Protein AF-A0A954ISK9-F1 (afdb_monomer)

Sequence (230 aa):
YRPIKFYEEQLASNRAKKVLVNTATSTHQTRVISPQLRFNAPNDNVLRQEITEAQKPAAVYDYRLHQMELMLQEGEKDREKLTTPRWRASFDLAMGRVCALRARAYGYNIVLAEMKSTPKSFQTKGSNAWRLVPSKEIAGGPQVRKVAKKAQEYLTRVIDEHQGTPWAMLAERELGTPLGWEWQEYRDASAAAKNGNGNNNPNLLQLAEEEKKKQMQKKMAEKKRVKPNL

Mean predicted aligned error: 10.76 Å

Structure (mmCIF, N/CA/C/O backbone):
data_AF-A0A954ISK9-F1
#
_entry.id   AF-A0A954ISK9-F1
#
loop_
_atom_site.group_PDB
_atom_site.id
_atom_site.type_symbol
_atom_site.label_atom_id
_atom_site.label_alt_id
_atom_site.label_comp_id
_atom_site.label_asym_id
_atom_site.label_entity_id
_atom_site.label_seq_id
_atom_site.pdbx_PDB_ins_code
_atom_site.Cartn_x
_atom_site.Cartn_y
_atom_site.Cartn_z
_atom_site.occupancy
_atom_site.B_iso_or_equiv
_atom_site.auth_seq_id
_atom_site.auth_comp_id
_atom_site.auth_asym_id
_atom_site.auth_atom_id
_atom_site.pdbx_PDB_model_num
ATOM 1 N N . TYR A 1 1 ? -32.974 1.827 17.140 1.00 54.44 1 TYR A N 1
ATOM 2 C CA . TYR A 1 1 ? -32.582 3.078 16.459 1.00 54.44 1 TYR A CA 1
ATOM 3 C C . TYR A 1 1 ? -31.747 3.911 17.428 1.00 54.44 1 TYR A C 1
ATOM 5 O O . TYR A 1 1 ? -32.182 4.075 18.559 1.00 54.44 1 TYR A O 1
ATOM 13 N N . ARG A 1 2 ? -30.534 4.350 17.057 1.00 66.75 2 ARG A N 1
ATOM 14 C CA . ARG A 1 2 ? -29.723 5.287 17.865 1.00 66.75 2 ARG A CA 1
ATOM 15 C C . ARG A 1 2 ? -29.733 6.652 17.161 1.00 66.75 2 ARG A C 1
ATOM 17 O O . ARG A 1 2 ? -29.424 6.664 15.972 1.00 66.75 2 ARG A O 1
ATOM 24 N N . PRO A 1 3 ? -30.079 7.765 17.834 1.00 80.56 3 PRO A N 1
ATOM 25 C CA . PRO A 1 3 ? -30.093 9.082 17.197 1.00 80.56 3 PRO A CA 1
ATOM 26 C C . PRO A 1 3 ? -28.699 9.498 16.701 1.00 80.56 3 PRO A C 1
ATOM 28 O O . PRO A 1 3 ? -27.700 9.208 17.359 1.00 80.56 3 PRO A O 1
ATOM 31 N N . ILE A 1 4 ? -28.639 10.215 15.573 1.00 78.94 4 ILE A N 1
ATOM 32 C CA . ILE A 1 4 ? -27.389 10.643 14.908 1.00 78.94 4 ILE A CA 1
ATOM 33 C C . ILE A 1 4 ? -26.470 11.419 15.864 1.00 78.94 4 ILE A C 1
ATOM 35 O O . ILE A 1 4 ? -25.273 11.156 15.913 1.00 78.94 4 ILE A O 1
ATOM 39 N N . LYS A 1 5 ? -27.036 12.285 16.707 1.00 78.69 5 LYS A N 1
ATOM 40 C CA . LYS A 1 5 ? -26.283 13.076 17.689 1.00 78.69 5 LYS A CA 1
ATOM 41 C C . LYS A 1 5 ? -25.452 12.215 18.656 1.00 78.69 5 LYS A C 1
ATOM 43 O O . LYS A 1 5 ? -24.279 12.490 18.879 1.00 78.69 5 LYS A O 1
ATOM 48 N N . PHE A 1 6 ? -26.014 11.109 19.153 1.00 76.25 6 PHE A N 1
ATOM 49 C CA . PHE A 1 6 ? -25.279 10.172 20.016 1.00 76.25 6 PHE A CA 1
ATOM 50 C C . PHE A 1 6 ? -24.139 9.465 19.270 1.00 76.25 6 PHE A C 1
ATOM 52 O O . PHE A 1 6 ? -23.138 9.086 19.875 1.00 76.25 6 PHE A O 1
ATOM 59 N N . TYR A 1 7 ? -24.282 9.258 17.959 1.00 76.25 7 TYR A N 1
ATOM 60 C CA . TYR A 1 7 ? -23.216 8.699 17.132 1.00 76.25 7 TYR A CA 1
ATOM 61 C C . TYR A 1 7 ? -22.072 9.706 16.946 1.00 76.25 7 TYR A C 1
ATOM 63 O O . TYR A 1 7 ? -20.910 9.339 17.112 1.00 76.25 7 TYR A O 1
ATOM 71 N N . GLU A 1 8 ? -22.384 10.977 16.695 1.00 80.19 8 GLU A N 1
ATOM 72 C CA . GLU A 1 8 ? -21.393 12.057 16.584 1.00 80.19 8 GLU A CA 1
ATOM 73 C C . GLU A 1 8 ? -20.617 12.272 17.892 1.00 80.19 8 GLU A C 1
ATOM 75 O O . GLU A 1 8 ? -19.386 12.338 17.878 1.00 80.19 8 GLU A O 1
ATOM 80 N N . GLU A 1 9 ? -21.304 12.271 19.036 1.00 80.69 9 GLU A N 1
ATOM 81 C CA . GLU A 1 9 ? -20.676 12.336 20.365 1.00 80.69 9 GLU A CA 1
ATOM 82 C C . GLU A 1 9 ? -19.746 11.129 20.612 1.00 80.69 9 GLU A C 1
ATOM 84 O O . GLU A 1 9 ? -18.623 11.267 21.111 1.00 80.69 9 GLU A O 1
ATOM 89 N N . GLN A 1 10 ? -20.149 9.928 20.180 1.00 77.62 10 GLN A N 1
ATOM 90 C CA . GLN A 1 10 ? -19.305 8.731 20.263 1.00 77.62 10 GLN A CA 1
ATOM 91 C C . GLN A 1 10 ? -18.082 8.773 19.341 1.00 77.62 10 GLN A C 1
ATOM 93 O O . GLN A 1 10 ? -17.073 8.147 19.676 1.00 77.62 10 GLN A O 1
ATOM 98 N N . LEU A 1 11 ? -18.152 9.468 18.204 1.00 80.44 11 LEU A N 1
ATOM 99 C CA . LEU A 1 11 ? -16.996 9.708 17.338 1.00 80.44 11 LEU A CA 1
ATOM 100 C C . LEU A 1 11 ? -16.055 10.754 17.940 1.00 80.44 11 LEU A C 1
ATOM 102 O O . LEU A 1 11 ? -14.840 10.593 17.855 1.00 80.44 11 LEU A O 1
ATOM 106 N N . ALA A 1 12 ? -16.597 11.792 18.579 1.00 80.94 12 ALA A N 1
ATOM 107 C CA . ALA A 1 12 ? -15.811 12.843 19.221 1.00 80.94 12 ALA A CA 1
ATOM 108 C C . ALA A 1 12 ? -15.024 12.342 20.445 1.00 80.94 12 ALA A C 1
ATOM 110 O O . ALA A 1 12 ? -13.933 12.840 20.713 1.00 80.94 12 ALA A O 1
ATOM 111 N N . SER A 1 13 ? -15.539 11.331 21.154 1.00 87.19 13 SER A N 1
ATOM 112 C CA . SER A 1 13 ? -14.907 10.792 22.372 1.00 87.19 13 SER A CA 1
ATOM 113 C C . SER A 1 13 ? -13.621 9.984 22.145 1.00 87.19 13 SER A C 1
ATOM 115 O O . SER A 1 13 ? -12.900 9.720 23.104 1.00 87.19 13 SER A O 1
ATOM 117 N N . ASN A 1 14 ? -13.309 9.569 20.911 1.00 92.62 14 ASN A N 1
ATOM 118 C CA . ASN A 1 14 ? -12.087 8.818 20.620 1.00 92.62 14 ASN A CA 1
ATOM 119 C C . ASN A 1 14 ? -11.497 9.222 19.263 1.00 92.62 14 ASN A C 1
ATOM 121 O O . ASN A 1 14 ? -12.148 9.079 18.221 1.00 92.62 14 ASN A O 1
ATOM 125 N N . ARG A 1 15 ? -10.233 9.668 19.260 1.00 94.06 15 ARG A N 1
ATOM 126 C CA . ARG A 1 15 ? -9.591 10.179 18.045 1.00 94.06 15 ARG A CA 1
ATOM 127 C C . ARG A 1 15 ? -9.448 9.111 16.963 1.00 94.06 15 ARG A C 1
ATOM 129 O O . ARG A 1 15 ? -9.644 9.444 15.799 1.00 94.06 15 ARG A O 1
ATOM 136 N N . ALA A 1 16 ? -9.214 7.845 17.319 1.00 94.62 16 ALA A N 1
ATOM 137 C CA . ALA A 1 16 ? -9.133 6.731 16.369 1.00 94.62 16 ALA A CA 1
ATOM 138 C C . ALA A 1 16 ? -10.427 6.571 15.554 1.00 94.62 16 ALA A C 1
ATOM 140 O O . ALA A 1 16 ? -10.375 6.381 14.339 1.00 94.62 16 ALA A O 1
ATOM 141 N N . LYS A 1 17 ? -11.600 6.725 16.186 1.00 94.44 17 LYS A N 1
ATOM 142 C CA . LYS A 1 17 ? -12.884 6.678 15.465 1.00 94.44 17 LYS A CA 1
ATOM 143 C C . LYS A 1 17 ? -13.046 7.868 14.528 1.00 94.44 17 LYS A C 1
ATOM 145 O O . LYS A 1 17 ? -13.419 7.688 13.370 1.00 94.44 17 LYS A O 1
ATOM 150 N N . LYS A 1 18 ? -12.747 9.074 15.022 1.00 94.12 18 LYS A N 1
ATOM 151 C CA . LYS A 1 18 ? -12.847 10.311 14.239 1.00 94.12 18 LYS A CA 1
ATOM 152 C C . LYS A 1 18 ? -11.968 10.250 12.991 1.00 94.12 18 LYS A C 1
ATOM 154 O O . LYS A 1 18 ? -12.460 10.492 11.892 1.00 94.12 18 LYS A O 1
ATOM 159 N N . VAL A 1 19 ? -10.692 9.886 13.138 1.00 95.94 19 VAL A N 1
ATOM 160 C CA . VAL A 1 19 ? -9.773 9.816 11.992 1.00 95.94 19 VAL A CA 1
ATOM 161 C C . VAL A 1 19 ? -10.135 8.686 11.039 1.00 95.94 19 VAL A C 1
ATOM 163 O O . VAL A 1 19 ? -10.000 8.867 9.833 1.00 95.94 19 VAL A O 1
ATOM 166 N N . LEU A 1 20 ? -10.652 7.558 11.538 1.00 95.38 20 LEU A N 1
ATOM 167 C CA . LEU A 1 20 ? -11.109 6.463 10.687 1.00 95.38 20 LEU A CA 1
ATOM 168 C C . LEU A 1 20 ? -12.258 6.914 9.779 1.00 95.38 20 LEU A C 1
ATOM 170 O O . LEU A 1 20 ? -12.202 6.696 8.571 1.00 95.38 20 LEU A O 1
ATOM 174 N N . VAL A 1 21 ? -13.268 7.586 10.341 1.00 94.19 21 VAL A N 1
ATOM 175 C CA . VAL A 1 21 ? -14.399 8.116 9.563 1.00 94.19 21 VAL A CA 1
ATOM 176 C C . VAL A 1 21 ? -13.935 9.200 8.591 1.00 94.19 21 VAL A C 1
ATOM 178 O O . VAL A 1 21 ? -14.283 9.149 7.415 1.00 94.19 21 VAL A O 1
ATOM 181 N N . ASN A 1 22 ? -13.098 10.138 9.037 1.00 93.06 22 ASN A N 1
ATOM 182 C CA . ASN A 1 22 ? -12.575 11.196 8.170 1.00 93.06 22 ASN A CA 1
ATOM 183 C C . ASN A 1 22 ? -11.756 10.634 6.999 1.00 93.06 22 ASN A C 1
ATOM 185 O O . ASN A 1 22 ? -11.896 11.094 5.867 1.00 93.06 22 ASN A O 1
ATOM 189 N N . THR A 1 23 ? -10.926 9.622 7.264 1.00 94.75 23 THR A N 1
ATOM 190 C CA . THR A 1 23 ? -10.131 8.945 6.232 1.00 94.75 23 THR A CA 1
ATOM 191 C C . THR A 1 23 ? -11.037 8.182 5.274 1.00 94.75 23 THR A C 1
ATOM 193 O O . THR A 1 23 ? -10.852 8.268 4.066 1.00 94.75 23 THR A O 1
ATOM 196 N N . ALA A 1 24 ? -12.067 7.491 5.772 1.00 93.69 24 ALA A N 1
ATOM 197 C CA . ALA A 1 24 ? -13.049 6.832 4.914 1.00 93.69 24 ALA A CA 1
ATOM 198 C C . ALA A 1 24 ? -13.724 7.834 3.962 1.00 93.69 24 ALA A C 1
ATOM 200 O O . ALA A 1 24 ? -13.787 7.584 2.760 1.00 93.69 24 ALA A O 1
ATOM 201 N N . THR A 1 25 ? -14.127 9.006 4.454 1.00 91.88 25 THR A N 1
ATOM 202 C CA . THR A 1 25 ? -14.708 10.065 3.617 1.00 91.88 25 THR A CA 1
ATOM 203 C C . THR A 1 25 ? -13.727 10.575 2.554 1.00 91.88 25 THR A C 1
ATOM 205 O O . THR A 1 25 ? -14.128 10.803 1.411 1.00 91.88 25 THR A O 1
ATOM 208 N N . SER A 1 26 ? -12.433 10.707 2.872 1.00 89.25 26 SER A N 1
ATOM 209 C CA . SER A 1 26 ? -11.427 11.154 1.893 1.00 89.25 26 SER A CA 1
ATOM 210 C C . SER A 1 26 ? -11.168 10.125 0.781 1.00 89.25 26 SER A C 1
ATOM 212 O O . SER A 1 26 ? -10.764 10.495 -0.329 1.00 89.25 26 SER A O 1
ATOM 214 N N . THR A 1 27 ? -11.480 8.841 1.007 1.00 88.88 27 THR A N 1
ATOM 215 C CA . THR A 1 27 ? -11.368 7.814 -0.044 1.00 88.88 27 THR A CA 1
ATOM 216 C C . THR A 1 27 ? -12.300 8.061 -1.226 1.00 88.88 27 THR A C 1
ATOM 218 O O . THR A 1 27 ? -11.932 7.727 -2.348 1.00 88.88 27 THR A O 1
ATOM 221 N N . HIS A 1 28 ? -13.442 8.731 -1.033 1.00 86.44 28 HIS A N 1
ATOM 222 C CA . HIS A 1 28 ? -14.388 9.023 -2.121 1.00 86.44 28 HIS A CA 1
ATOM 223 C C . HIS A 1 28 ? -13.783 9.924 -3.206 1.00 86.44 28 HIS A C 1
ATOM 225 O O . HIS A 1 28 ? -14.189 9.885 -4.365 1.00 86.44 28 HIS A O 1
ATOM 231 N N . GLN A 1 29 ? -12.787 10.730 -2.840 1.00 78.69 29 GLN A N 1
ATOM 232 C CA . GLN A 1 29 ? -12.072 11.616 -3.758 1.00 78.69 29 GLN A CA 1
ATOM 233 C C . GLN A 1 29 ? -10.852 10.924 -4.392 1.00 78.69 29 GLN A C 1
ATOM 235 O O . GLN A 1 29 ? -10.222 11.449 -5.320 1.00 78.69 29 GLN A O 1
ATOM 240 N N . THR A 1 30 ? -10.499 9.733 -3.902 1.00 76.94 30 THR A N 1
ATOM 241 C CA . THR A 1 30 ? -9.315 8.986 -4.316 1.00 76.94 30 THR A CA 1
ATOM 242 C C . THR A 1 30 ? -9.668 7.967 -5.387 1.00 76.94 30 THR A C 1
ATOM 244 O O . THR A 1 30 ? -10.295 6.947 -5.126 1.00 76.94 30 THR A O 1
ATOM 247 N N . ARG A 1 31 ? -9.232 8.231 -6.623 1.00 80.31 31 ARG A N 1
ATOM 248 C CA . ARG A 1 31 ? -9.340 7.254 -7.708 1.00 80.31 31 ARG A CA 1
ATOM 249 C C . ARG A 1 31 ? -8.280 6.172 -7.525 1.00 80.31 31 ARG A C 1
ATOM 251 O O . ARG A 1 31 ? -7.095 6.487 -7.434 1.00 80.31 31 ARG A O 1
ATOM 258 N N . VAL A 1 32 ? -8.717 4.916 -7.498 1.00 81.19 32 VAL A N 1
ATOM 259 C CA . VAL A 1 32 ? -7.823 3.756 -7.569 1.00 81.19 32 VAL A CA 1
ATOM 260 C C . VAL A 1 32 ? -7.294 3.661 -8.994 1.00 81.19 32 VAL A C 1
ATOM 262 O O . VAL A 1 32 ? -8.068 3.706 -9.951 1.00 81.19 32 VAL A O 1
ATOM 265 N N . ILE A 1 33 ? -5.977 3.554 -9.135 1.00 86.06 33 ILE A N 1
ATOM 266 C CA . ILE A 1 33 ? -5.329 3.394 -10.435 1.00 86.06 33 ILE A CA 1
ATOM 267 C C . ILE A 1 33 ? -5.010 1.921 -10.686 1.00 86.06 33 ILE A C 1
ATOM 269 O O . ILE A 1 33 ? -4.701 1.176 -9.757 1.00 86.06 33 ILE A O 1
ATOM 273 N N . SER A 1 34 ? -5.025 1.518 -11.955 1.00 87.62 34 SER A N 1
ATOM 274 C CA . SER A 1 34 ? -4.369 0.285 -12.386 1.00 87.62 34 SER A CA 1
ATOM 275 C C . SER A 1 34 ? -2.965 0.655 -12.867 1.00 87.62 34 SER A C 1
ATOM 277 O O . SER A 1 34 ? -2.862 1.301 -13.913 1.00 87.62 34 SER A O 1
ATOM 279 N N . PRO A 1 35 ? -1.890 0.320 -12.130 1.00 90.75 35 PRO A N 1
ATOM 280 C CA . PRO A 1 35 ? -0.538 0.662 -12.552 1.00 90.75 35 PRO A CA 1
ATOM 281 C C . PRO A 1 35 ? -0.190 -0.041 -13.868 1.00 90.75 35 PRO A C 1
ATOM 283 O O . PRO A 1 35 ? -0.610 -1.174 -14.118 1.00 90.75 35 PRO A O 1
ATOM 286 N N . GLN A 1 36 ? 0.603 0.622 -14.710 1.00 93.81 36 GLN A N 1
ATOM 287 C CA . GLN A 1 36 ? 1.163 -0.014 -15.896 1.00 93.81 36 GLN A CA 1
ATOM 288 C C . GLN A 1 36 ? 2.229 -1.020 -15.457 1.00 93.81 36 GLN A C 1
ATOM 290 O O . GLN A 1 36 ? 3.194 -0.665 -14.786 1.00 93.81 36 GLN A O 1
ATOM 295 N N . LEU A 1 37 ? 2.057 -2.287 -15.826 1.00 95.12 37 LEU A N 1
ATOM 296 C CA . LEU A 1 37 ? 2.974 -3.361 -15.426 1.00 95.12 37 LEU A CA 1
ATOM 297 C C . LEU A 1 37 ? 3.837 -3.872 -16.573 1.00 95.12 37 LEU A C 1
ATOM 299 O O . LEU A 1 37 ? 4.666 -4.744 -16.356 1.00 95.12 37 LEU A O 1
ATOM 303 N N . ARG A 1 38 ? 3.627 -3.396 -17.799 1.00 94.81 38 ARG A N 1
ATOM 304 C CA . ARG A 1 38 ? 4.350 -3.851 -18.989 1.00 94.81 38 ARG A CA 1
ATOM 305 C C . ARG A 1 38 ? 5.001 -2.659 -19.655 1.00 94.81 38 ARG A C 1
ATOM 307 O O . ARG A 1 38 ? 4.344 -1.636 -19.836 1.00 94.81 38 ARG A O 1
ATOM 314 N N . PHE A 1 39 ? 6.263 -2.829 -20.009 1.00 93.88 39 PHE A N 1
ATOM 315 C CA . PHE A 1 39 ? 7.112 -1.784 -20.544 1.00 93.88 39 PHE A CA 1
ATOM 316 C C . PHE A 1 39 ? 7.850 -2.316 -21.764 1.00 93.88 39 PHE A C 1
ATOM 318 O O . PHE A 1 39 ? 8.565 -3.318 -21.681 1.00 93.88 39 PHE A O 1
ATOM 325 N N . ASN A 1 40 ? 7.668 -1.660 -22.900 1.00 89.75 40 ASN A N 1
ATOM 326 C CA . ASN A 1 40 ? 8.449 -1.930 -24.092 1.00 89.75 40 ASN A CA 1
ATOM 327 C C . ASN A 1 40 ? 9.856 -1.373 -23.900 1.00 89.75 40 ASN A C 1
ATOM 329 O O . ASN A 1 40 ? 10.044 -0.260 -23.410 1.00 89.75 40 ASN A O 1
ATOM 333 N N . ALA A 1 41 ? 10.853 -2.140 -24.325 1.00 89.62 41 ALA A N 1
ATOM 334 C CA . ALA A 1 41 ? 12.246 -1.730 -24.232 1.00 89.62 41 ALA A CA 1
ATOM 335 C C . ALA A 1 41 ? 13.020 -2.090 -25.509 1.00 89.62 41 ALA A C 1
ATOM 337 O O . ALA A 1 41 ? 13.995 -2.838 -25.453 1.00 89.62 41 ALA A O 1
ATOM 338 N N . PRO A 1 42 ? 12.614 -1.557 -26.682 1.00 84.00 42 PRO A N 1
ATOM 339 C CA . PRO A 1 42 ? 13.417 -1.693 -27.896 1.00 84.00 42 PRO A CA 1
ATOM 340 C C . PRO A 1 42 ? 14.745 -0.929 -27.803 1.00 84.00 42 PRO A C 1
ATOM 342 O O . PRO A 1 42 ? 15.706 -1.279 -28.478 1.00 84.00 42 PRO A O 1
ATOM 345 N N . ASN A 1 43 ? 14.786 0.123 -26.984 1.00 86.19 43 ASN A N 1
ATOM 346 C CA . ASN A 1 43 ? 15.986 0.826 -26.551 1.00 86.19 43 ASN A CA 1
ATOM 347 C C . ASN A 1 43 ? 15.707 1.526 -25.209 1.00 86.19 43 ASN A C 1
ATOM 349 O O . ASN A 1 43 ? 14.547 1.690 -24.810 1.00 86.19 43 ASN A O 1
ATOM 353 N N . ASP A 1 44 ? 16.767 1.977 -24.539 1.00 89.38 44 ASP A N 1
ATOM 354 C CA . ASP A 1 44 ? 16.665 2.617 -23.225 1.00 89.38 44 ASP A CA 1
ATOM 355 C C . ASP A 1 44 ? 15.846 3.911 -23.244 1.00 89.38 44 ASP A C 1
ATOM 357 O O . ASP A 1 44 ? 15.186 4.232 -22.260 1.00 89.38 44 ASP A O 1
ATOM 361 N N . ASN A 1 45 ? 15.862 4.671 -24.343 1.00 90.44 45 ASN A N 1
ATOM 362 C CA . ASN A 1 45 ? 15.129 5.937 -24.424 1.00 90.44 45 ASN A CA 1
ATOM 363 C C . ASN A 1 45 ? 13.615 5.703 -24.383 1.00 90.44 45 ASN A C 1
ATOM 365 O O . ASN A 1 45 ? 12.916 6.359 -23.612 1.00 90.44 45 ASN A O 1
ATOM 369 N N . VAL A 1 46 ? 13.126 4.723 -25.148 1.00 90.12 46 VAL A N 1
ATOM 370 C CA . VAL A 1 46 ? 11.714 4.314 -25.134 1.00 90.12 46 VAL A CA 1
ATOM 371 C C . VAL A 1 46 ? 11.329 3.783 -23.755 1.00 90.12 46 VAL A C 1
ATOM 373 O O . VAL A 1 46 ? 10.316 4.208 -23.205 1.00 90.12 46 VAL A O 1
ATOM 376 N N . LEU A 1 47 ? 12.166 2.932 -23.152 1.00 92.31 47 LEU A N 1
ATOM 377 C CA . LEU A 1 47 ? 11.916 2.410 -21.807 1.00 92.31 47 LEU A CA 1
ATOM 378 C C . LEU A 1 47 ? 11.808 3.538 -20.768 1.00 92.31 47 LEU A C 1
ATOM 380 O O . LEU A 1 47 ? 10.860 3.575 -19.985 1.00 92.31 47 LEU A O 1
ATOM 384 N N . ARG A 1 48 ? 12.749 4.492 -20.768 1.00 94.75 48 ARG A N 1
ATOM 385 C CA . ARG A 1 48 ? 12.734 5.640 -19.846 1.00 94.75 48 ARG A CA 1
ATOM 386 C C . ARG A 1 48 ? 11.497 6.515 -20.041 1.00 94.75 48 ARG A C 1
ATOM 388 O O . ARG A 1 48 ? 10.958 7.021 -19.052 1.00 94.75 48 ARG A O 1
ATOM 395 N N . GLN A 1 49 ? 11.040 6.687 -21.282 1.00 94.06 49 GLN A N 1
ATOM 396 C CA . GLN 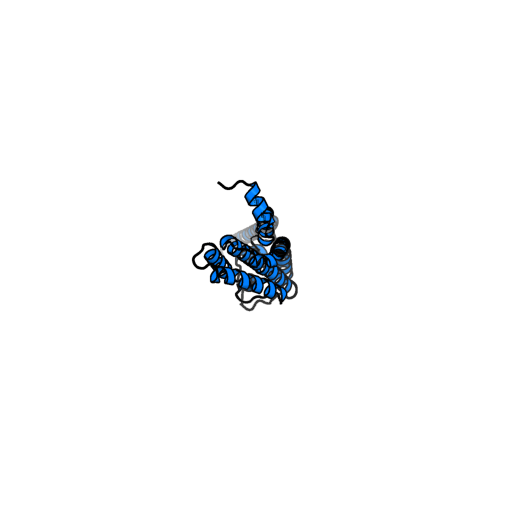A 1 49 ? 9.818 7.428 -21.589 1.00 94.06 49 GLN A CA 1
ATOM 397 C C . GLN A 1 49 ? 8.577 6.702 -21.056 1.00 94.06 49 GLN A C 1
ATOM 399 O O . GLN A 1 49 ? 7.795 7.314 -20.328 1.00 94.06 49 GLN A O 1
ATOM 404 N N . GLU A 1 50 ? 8.419 5.405 -21.339 1.00 93.56 50 GLU A N 1
ATOM 405 C CA . GLU A 1 50 ? 7.286 4.622 -20.826 1.00 93.56 50 GLU A CA 1
ATOM 406 C C . GLU A 1 50 ? 7.256 4.596 -19.293 1.00 93.56 50 GLU A C 1
ATOM 408 O O . GLU A 1 50 ? 6.201 4.783 -18.686 1.00 93.56 50 GLU A O 1
ATOM 413 N N . ILE A 1 51 ? 8.419 4.448 -18.651 1.00 96.06 51 ILE A N 1
ATOM 414 C CA . ILE A 1 51 ? 8.540 4.534 -17.193 1.00 96.06 51 ILE A CA 1
ATOM 415 C C . ILE A 1 51 ? 8.101 5.911 -16.681 1.00 96.06 51 ILE A C 1
ATOM 417 O O . ILE A 1 51 ? 7.370 5.997 -15.694 1.00 96.06 51 ILE A O 1
ATOM 421 N N . THR A 1 52 ? 8.531 6.992 -17.333 1.00 95.88 52 THR A N 1
ATOM 422 C CA . THR A 1 52 ? 8.198 8.360 -16.909 1.00 95.88 52 THR A CA 1
ATOM 423 C C . THR A 1 52 ? 6.693 8.606 -16.952 1.00 95.88 52 THR A C 1
ATOM 425 O O . THR A 1 52 ? 6.142 9.170 -16.007 1.00 95.88 52 THR A O 1
ATOM 428 N N . GLU A 1 53 ? 6.011 8.142 -17.999 1.00 95.06 53 GLU A N 1
ATOM 429 C CA . GLU A 1 53 ? 4.552 8.243 -18.087 1.00 95.06 53 GLU A CA 1
ATOM 430 C C . GLU A 1 53 ? 3.848 7.392 -17.024 1.00 95.06 53 GLU A C 1
ATOM 432 O O . GLU A 1 53 ? 2.908 7.864 -16.382 1.00 95.06 53 GLU A O 1
ATOM 437 N N . ALA A 1 54 ? 4.343 6.182 -16.760 1.00 95.69 54 ALA A N 1
ATOM 438 C CA . ALA A 1 54 ? 3.776 5.293 -15.752 1.00 95.69 54 ALA A CA 1
ATOM 439 C C . ALA A 1 54 ? 3.947 5.805 -14.305 1.00 95.69 54 ALA A C 1
ATOM 441 O O . ALA A 1 54 ? 3.077 5.579 -13.459 1.00 95.69 54 ALA A O 1
ATOM 442 N N . GLN A 1 55 ? 5.029 6.541 -14.015 1.00 95.56 55 GLN A N 1
ATOM 443 C CA . GLN A 1 55 ? 5.282 7.135 -12.694 1.00 95.56 55 GLN A CA 1
ATOM 444 C C . GLN A 1 55 ? 4.288 8.254 -12.336 1.00 95.56 55 GLN A C 1
ATOM 446 O O . GLN A 1 55 ? 3.963 8.423 -11.160 1.00 95.56 55 GLN A O 1
ATOM 451 N N . LYS A 1 56 ? 3.769 9.013 -13.313 1.00 94.38 56 LYS A N 1
ATOM 452 C CA . LYS A 1 56 ? 2.883 10.170 -13.062 1.00 94.38 56 LYS A CA 1
ATOM 453 C C . LYS A 1 56 ? 1.625 9.815 -12.249 1.00 94.38 56 LYS A C 1
ATOM 455 O O . LYS A 1 56 ? 1.441 10.393 -11.175 1.00 94.38 56 LYS A O 1
ATOM 460 N N . PRO A 1 57 ? 0.754 8.882 -12.688 1.00 93.69 57 PRO A N 1
ATOM 461 C CA . PRO A 1 57 ? -0.437 8.525 -11.918 1.00 93.69 57 PRO A CA 1
ATOM 462 C C . PRO A 1 57 ? -0.084 7.837 -10.593 1.00 93.69 57 PRO A C 1
ATOM 464 O O . PRO A 1 57 ? -0.761 8.064 -9.590 1.00 93.69 57 PRO A O 1
ATOM 467 N N . ALA A 1 58 ? 0.987 7.038 -10.563 1.00 93.06 58 ALA A N 1
ATOM 468 C CA . ALA A 1 58 ? 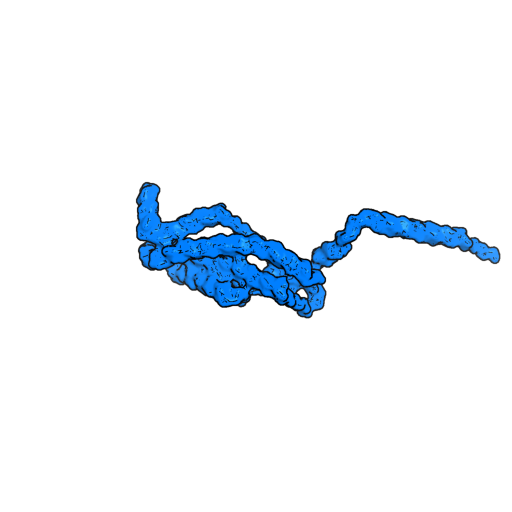1.432 6.343 -9.360 1.00 93.06 58 ALA A CA 1
ATOM 469 C C . ALA A 1 58 ? 1.910 7.309 -8.267 1.00 93.06 58 ALA A C 1
ATOM 471 O O . ALA A 1 58 ? 1.582 7.108 -7.102 1.00 93.06 58 ALA A O 1
ATOM 472 N N . ALA A 1 59 ? 2.623 8.381 -8.622 1.00 93.62 59 ALA A N 1
ATOM 473 C CA . ALA A 1 59 ? 3.051 9.417 -7.680 1.00 93.62 59 ALA A CA 1
ATOM 474 C C . ALA A 1 59 ? 1.864 10.165 -7.051 1.00 93.62 59 ALA A C 1
ATOM 476 O O . ALA A 1 59 ? 1.836 10.376 -5.840 1.00 93.62 59 ALA A O 1
ATOM 477 N N . VAL A 1 60 ? 0.846 10.509 -7.848 1.00 93.75 60 VAL A N 1
ATOM 478 C CA . VAL A 1 60 ? -0.382 11.140 -7.330 1.00 93.75 60 VAL A CA 1
ATOM 479 C C . VAL A 1 60 ? -1.123 10.198 -6.379 1.00 93.75 60 VAL A C 1
ATOM 481 O O . VAL A 1 60 ? -1.636 10.632 -5.347 1.00 93.75 60 VAL A O 1
ATOM 484 N N . TYR A 1 61 ? -1.181 8.908 -6.714 1.00 94.69 61 TYR A N 1
ATOM 485 C CA . TYR A 1 61 ? -1.835 7.906 -5.879 1.00 94.69 61 TYR A CA 1
ATOM 486 C C . TYR A 1 61 ? -1.086 7.667 -4.560 1.00 94.69 61 TYR A C 1
ATOM 488 O O . TYR A 1 61 ? -1.709 7.708 -3.500 1.00 94.69 61 TYR A O 1
ATOM 496 N N . ASP A 1 62 ? 0.241 7.511 -4.603 1.00 94.81 62 ASP A N 1
ATOM 497 C CA . ASP A 1 62 ? 1.087 7.390 -3.407 1.00 94.81 62 ASP A CA 1
ATOM 498 C C . ASP A 1 62 ? 0.962 8.612 -2.491 1.00 94.81 62 ASP A C 1
ATOM 500 O O . ASP A 1 62 ? 0.751 8.458 -1.290 1.00 94.81 62 ASP A O 1
ATOM 504 N N . TYR A 1 63 ? 0.984 9.827 -3.048 1.00 94.69 63 TYR A N 1
ATOM 505 C CA . TYR A 1 63 ? 0.785 11.047 -2.265 1.00 94.69 63 TYR A CA 1
ATOM 506 C C . TYR A 1 63 ? -0.527 11.005 -1.468 1.00 94.69 63 TYR A C 1
ATOM 508 O O . TYR A 1 63 ? -0.539 11.290 -0.270 1.00 94.69 63 TYR A O 1
ATOM 516 N N . ARG A 1 64 ? -1.632 10.590 -2.100 1.00 94.94 64 ARG A N 1
ATOM 517 C CA . ARG A 1 64 ? -2.940 10.475 -1.432 1.00 94.94 64 ARG A CA 1
ATOM 518 C C . ARG A 1 64 ? -2.949 9.390 -0.359 1.00 94.94 64 ARG A C 1
ATOM 520 O O . ARG A 1 64 ? -3.470 9.623 0.729 1.00 94.94 64 ARG A O 1
ATOM 527 N N . LEU A 1 65 ? -2.349 8.233 -0.635 1.00 95.88 65 LEU A N 1
ATOM 528 C CA . LEU A 1 65 ? -2.209 7.156 0.348 1.00 95.88 65 LEU A CA 1
ATOM 529 C C . LEU A 1 65 ? -1.370 7.597 1.548 1.00 95.88 65 LEU A C 1
ATOM 531 O O . LEU A 1 65 ? -1.713 7.281 2.684 1.00 95.88 65 LEU A O 1
ATOM 535 N N . HIS A 1 66 ? -0.316 8.376 1.314 1.00 96.44 66 HIS A N 1
ATOM 536 C CA . HIS A 1 66 ? 0.484 8.942 2.387 1.00 96.44 66 HIS A CA 1
ATOM 537 C C . HIS A 1 66 ? -0.327 9.906 3.259 1.00 96.44 66 HIS A C 1
ATOM 539 O O . HIS A 1 66 ? -0.244 9.817 4.481 1.00 96.44 66 HIS A O 1
ATOM 545 N N . GLN A 1 67 ? -1.156 10.772 2.664 1.00 95.94 67 GLN A N 1
ATOM 546 C CA . GLN A 1 67 ? -2.057 11.641 3.432 1.00 95.94 67 GLN A CA 1
ATOM 547 C C . GLN A 1 67 ? -3.030 10.827 4.297 1.00 95.94 67 GLN A C 1
ATOM 549 O O . GLN A 1 67 ? -3.195 11.125 5.475 1.00 95.94 67 GLN A O 1
ATOM 554 N N . MET A 1 68 ? -3.624 9.760 3.752 1.00 96.31 68 MET A N 1
ATOM 555 C CA . MET A 1 68 ? -4.503 8.868 4.520 1.00 96.31 68 MET A CA 1
ATOM 556 C C . MET A 1 68 ? -3.768 8.177 5.668 1.00 96.31 68 MET A C 1
ATOM 558 O O . MET A 1 68 ? -4.312 8.052 6.762 1.00 96.31 68 MET A O 1
ATOM 562 N N . GLU A 1 69 ? -2.529 7.742 5.438 1.00 97.19 69 GLU A N 1
ATOM 563 C CA . GLU A 1 69 ? -1.708 7.152 6.490 1.00 97.19 69 GLU A CA 1
ATOM 564 C C . GLU A 1 69 ? -1.464 8.161 7.615 1.00 97.19 69 GLU A C 1
ATOM 566 O O . GLU A 1 69 ? -1.673 7.826 8.777 1.00 97.19 69 GLU A O 1
ATOM 571 N N . LEU A 1 70 ? -1.078 9.397 7.282 1.00 96.81 70 LEU A N 1
ATOM 572 C CA . LEU A 1 70 ? -0.858 10.463 8.264 1.00 96.81 70 LEU A CA 1
ATOM 573 C C . LEU A 1 70 ? -2.135 10.770 9.057 1.00 96.81 70 LEU A C 1
ATOM 575 O O . LEU A 1 70 ? -2.084 10.844 10.282 1.00 96.81 70 LEU A O 1
ATOM 579 N N . MET A 1 71 ? -3.289 10.861 8.387 1.00 95.81 71 MET A N 1
ATOM 580 C CA . MET A 1 71 ? -4.583 11.058 9.051 1.00 95.81 71 MET A CA 1
ATOM 581 C C . MET A 1 71 ? -4.881 9.939 10.056 1.00 95.81 71 MET A C 1
ATOM 583 O O . MET A 1 71 ? -5.263 10.212 11.193 1.00 95.81 71 MET A O 1
ATOM 587 N N . LEU A 1 72 ? -4.693 8.675 9.666 1.00 97.19 72 LEU A N 1
ATOM 588 C CA . LEU A 1 72 ? -4.918 7.538 10.560 1.00 97.19 72 LEU A CA 1
ATOM 589 C C . LEU A 1 72 ? -3.914 7.520 11.723 1.00 97.19 72 LEU A C 1
ATOM 591 O O . LEU A 1 72 ? -4.297 7.195 12.849 1.00 97.19 72 LEU A O 1
ATOM 595 N N . GLN A 1 73 ? -2.656 7.904 11.479 1.00 96.88 73 GLN A N 1
ATOM 596 C CA . GLN A 1 73 ? -1.602 7.960 12.500 1.00 96.88 73 GLN A CA 1
ATOM 597 C C . GLN A 1 73 ? -1.959 8.912 13.648 1.00 96.88 73 GLN A C 1
ATOM 599 O O . GLN A 1 73 ? -1.636 8.636 14.803 1.00 96.88 73 GLN A O 1
ATOM 604 N N . GLU A 1 74 ? -2.700 9.990 13.379 1.00 96.31 74 GLU A N 1
ATOM 605 C CA . GLU A 1 74 ? -3.168 10.904 14.427 1.00 96.31 74 GLU A CA 1
ATOM 606 C C . GLU A 1 74 ? -4.073 10.233 15.474 1.00 96.31 74 GLU A C 1
ATOM 608 O O . GLU A 1 74 ? -4.156 10.702 16.610 1.00 96.31 74 GLU A O 1
ATOM 613 N N . GLY A 1 75 ? -4.780 9.161 15.101 1.00 94.56 75 GLY A N 1
ATOM 614 C CA . GLY A 1 75 ? -5.648 8.394 15.996 1.00 94.56 75 GLY A CA 1
ATOM 615 C C . GLY A 1 75 ? -4.998 7.144 16.585 1.00 94.56 75 GLY A C 1
ATOM 616 O O . GLY A 1 75 ? -5.609 6.496 17.431 1.00 94.56 75 GLY A O 1
ATOM 617 N N . GLU A 1 76 ? -3.771 6.810 16.180 1.00 95.00 76 GLU A N 1
ATOM 618 C CA . GLU A 1 76 ? -3.095 5.549 16.515 1.00 95.00 76 GLU A CA 1
ATOM 619 C C . GLU A 1 76 ? -2.950 5.351 18.033 1.00 95.00 76 GLU A C 1
ATOM 621 O O . GLU A 1 76 ? -3.244 4.275 18.548 1.00 95.00 76 GLU A O 1
ATOM 626 N N . LYS A 1 77 ? -2.628 6.417 18.779 1.00 94.81 77 LYS A N 1
ATOM 627 C CA . LYS A 1 77 ? -2.503 6.382 20.252 1.00 94.81 77 LYS A CA 1
ATOM 628 C C . LYS A 1 77 ? -3.823 6.120 20.986 1.00 94.81 77 LYS A C 1
ATOM 630 O O . LYS A 1 77 ? -3.819 5.630 22.110 1.00 94.81 77 LYS A O 1
ATOM 635 N N . ASP A 1 78 ? -4.956 6.452 20.370 1.00 94.88 78 ASP A N 1
ATOM 636 C CA . ASP A 1 78 ? -6.284 6.265 20.963 1.00 94.88 78 ASP A CA 1
ATOM 637 C C . ASP A 1 78 ? -6.908 4.909 20.596 1.00 94.88 78 ASP A C 1
ATOM 639 O O . ASP A 1 78 ? -7.991 4.577 21.092 1.00 94.88 78 ASP A O 1
ATOM 643 N N . ARG A 1 79 ? -6.223 4.102 19.769 1.00 93.44 79 ARG A N 1
ATOM 644 C CA . ARG A 1 79 ? -6.660 2.758 19.366 1.00 93.44 79 ARG A CA 1
ATOM 645 C C . ARG A 1 79 ? -6.854 1.839 20.568 1.00 93.44 79 ARG A C 1
ATOM 647 O O . ARG A 1 79 ? -7.845 1.119 20.621 1.00 93.44 79 ARG A O 1
ATOM 654 N N . GLU A 1 80 ? -5.955 1.872 21.549 1.00 92.50 80 GLU A N 1
ATOM 655 C CA . GLU A 1 80 ? -6.041 1.020 22.749 1.00 92.50 80 GLU A CA 1
ATOM 656 C C . GLU A 1 80 ? -7.243 1.359 23.638 1.00 92.50 80 GLU A C 1
ATOM 658 O O . GLU A 1 80 ? -7.790 0.490 24.311 1.00 92.50 80 GLU A O 1
ATOM 663 N N . LYS A 1 81 ? -7.722 2.607 23.577 1.00 93.69 81 LYS A N 1
ATOM 664 C CA . LYS A 1 81 ? -8.896 3.078 24.325 1.00 93.69 81 LYS A CA 1
ATOM 665 C C . LYS A 1 81 ? -10.221 2.621 23.696 1.00 93.69 81 LYS A C 1
ATOM 667 O O . LYS A 1 81 ? -11.293 2.914 24.226 1.00 93.69 81 LYS A O 1
ATOM 672 N N . LEU A 1 82 ? -10.186 1.949 22.542 1.00 90.94 82 LEU A N 1
ATOM 673 C CA . LEU A 1 82 ? -11.380 1.427 21.881 1.00 90.94 82 LEU A CA 1
ATOM 674 C C . LEU A 1 82 ? -11.867 0.155 22.582 1.00 90.94 82 LEU A C 1
ATOM 676 O O . LEU A 1 82 ? -11.277 -0.914 22.456 1.00 90.94 82 LEU A O 1
ATOM 680 N N . THR A 1 83 ? -13.012 0.250 23.253 1.00 87.62 83 THR A N 1
ATOM 681 C CA . THR A 1 83 ? -13.631 -0.883 23.961 1.00 87.62 83 THR A CA 1
ATOM 682 C C . THR A 1 83 ? -14.420 -1.820 23.047 1.00 87.62 83 THR A C 1
ATOM 684 O O . THR A 1 83 ? -14.676 -2.967 23.396 1.00 87.62 83 THR A O 1
ATOM 687 N N . THR A 1 84 ? -14.831 -1.352 21.865 1.00 90.81 84 THR A N 1
ATOM 688 C CA . THR A 1 84 ? -15.623 -2.154 20.924 1.00 90.81 84 THR A CA 1
ATOM 689 C C . THR A 1 84 ? -14.709 -2.885 19.932 1.00 90.81 84 THR A C 1
ATOM 691 O O . THR A 1 84 ? -14.032 -2.204 19.153 1.00 90.81 84 THR A O 1
ATOM 694 N N . PRO A 1 85 ? -14.759 -4.231 19.845 1.00 92.25 85 PRO A N 1
ATOM 695 C CA . PRO A 1 85 ? -13.928 -5.007 18.918 1.00 92.25 85 PRO A CA 1
ATOM 696 C C . PRO A 1 85 ? -14.063 -4.561 17.459 1.00 92.25 85 PRO A C 1
ATOM 698 O O . PRO A 1 85 ? -13.070 -4.415 16.759 1.00 92.25 85 PRO A O 1
ATOM 701 N N . ARG A 1 86 ? -15.286 -4.226 17.025 1.00 93.19 86 ARG A N 1
ATOM 702 C CA . ARG A 1 86 ? -15.559 -3.717 15.672 1.00 93.19 86 ARG A CA 1
ATOM 703 C C . ARG A 1 86 ? -14.746 -2.467 15.325 1.00 93.19 86 ARG A C 1
ATOM 705 O O . ARG A 1 86 ? -14.266 -2.354 14.201 1.00 93.19 86 ARG A O 1
ATOM 712 N N . TRP A 1 87 ? -14.617 -1.519 16.256 1.00 94.62 87 TRP A N 1
ATOM 713 C CA . TRP A 1 87 ? -13.864 -0.285 16.014 1.00 94.62 87 TRP A CA 1
ATOM 714 C C . TRP A 1 87 ? -12.358 -0.544 15.969 1.00 94.62 87 TRP A C 1
ATOM 716 O O . TRP A 1 87 ? -11.696 0.023 15.105 1.00 94.62 87 TRP A O 1
ATOM 726 N N . ARG A 1 88 ? -11.840 -1.428 16.836 1.00 95.50 88 ARG A N 1
ATOM 727 C CA . ARG A 1 88 ? -10.433 -1.866 16.801 1.00 95.50 88 ARG A CA 1
ATOM 728 C C . ARG A 1 88 ? -10.099 -2.520 15.465 1.00 95.50 88 ARG A C 1
ATOM 730 O O . ARG A 1 88 ? -9.298 -1.971 14.717 1.00 95.50 88 ARG A O 1
ATOM 737 N N . ALA A 1 89 ? -10.833 -3.577 15.111 1.00 97.06 89 ALA A N 1
ATOM 738 C CA . ALA A 1 89 ? -10.663 -4.304 13.856 1.00 97.06 89 ALA A CA 1
ATOM 739 C C . ALA A 1 89 ? -10.720 -3.378 12.637 1.00 97.06 89 ALA A C 1
ATOM 741 O O . ALA A 1 89 ? -9.908 -3.487 11.725 1.00 97.06 89 ALA A O 1
ATOM 742 N N . SER A 1 90 ? -11.672 -2.438 12.621 1.00 96.62 90 SER A N 1
ATOM 743 C CA . SER A 1 90 ? -11.833 -1.506 11.500 1.00 96.62 90 SER A CA 1
ATOM 744 C C . SER A 1 90 ? -10.680 -0.508 11.400 1.00 96.62 90 SER A C 1
ATOM 746 O O . SER A 1 90 ? -10.248 -0.209 10.290 1.00 96.62 90 SER A O 1
ATOM 748 N N . PHE A 1 91 ? -10.178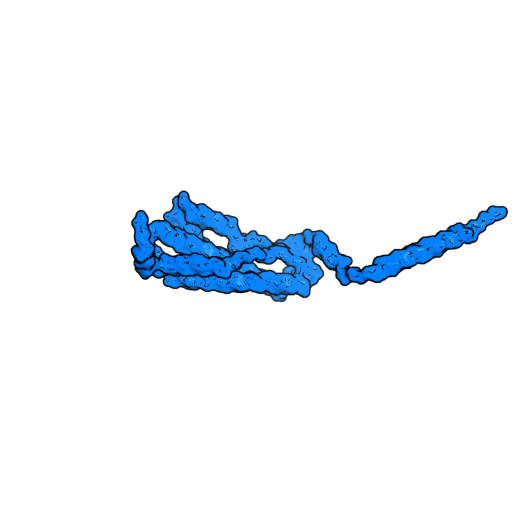 -0.002 12.531 1.00 97.44 91 PHE A N 1
ATOM 749 C CA . PHE A 1 91 ? -9.032 0.905 12.544 1.00 97.44 91 PHE A CA 1
ATOM 750 C C . PHE A 1 91 ? -7.762 0.192 12.078 1.00 97.44 91 PHE A C 1
ATOM 752 O O . PHE A 1 91 ? -7.086 0.679 11.172 1.00 97.44 91 PHE A O 1
ATOM 759 N N . ASP A 1 92 ? -7.471 -0.980 12.648 1.00 97.94 92 ASP A N 1
ATOM 760 C CA . ASP A 1 92 ? -6.270 -1.736 12.301 1.00 97.94 92 ASP A CA 1
ATOM 761 C C . ASP A 1 92 ? -6.311 -2.211 10.842 1.00 97.94 92 ASP A C 1
ATOM 763 O O . ASP A 1 92 ? -5.322 -2.078 10.124 1.00 97.94 92 ASP A O 1
ATOM 767 N N . LEU A 1 93 ? -7.474 -2.666 10.357 1.00 98.12 93 LEU A N 1
ATOM 768 C CA . LEU A 1 93 ? -7.649 -3.047 8.956 1.00 98.12 93 LEU A CA 1
ATOM 769 C C . LEU A 1 93 ? -7.458 -1.845 8.024 1.00 98.12 93 LEU A C 1
ATOM 771 O O . LEU A 1 93 ? -6.801 -1.973 6.993 1.00 98.12 93 LEU A O 1
ATOM 775 N N . ALA A 1 94 ? -8.008 -0.676 8.362 1.00 97.94 94 ALA A N 1
ATOM 776 C CA . ALA A 1 94 ? -7.837 0.527 7.551 1.00 97.94 94 ALA A CA 1
ATOM 777 C C . ALA A 1 94 ? -6.365 0.960 7.487 1.00 97.94 94 ALA A C 1
ATOM 779 O O . ALA A 1 94 ? -5.843 1.170 6.392 1.00 97.94 94 ALA A O 1
ATOM 780 N N . MET A 1 95 ? -5.684 1.025 8.636 1.00 98.19 95 MET A N 1
ATOM 781 C CA . MET A 1 95 ? -4.257 1.352 8.710 1.00 98.19 95 MET A CA 1
ATOM 782 C C . MET A 1 95 ? -3.416 0.356 7.906 1.00 98.19 95 MET A C 1
ATOM 784 O O . MET A 1 95 ? -2.606 0.762 7.071 1.00 98.19 95 MET A O 1
ATOM 788 N N . GLY A 1 96 ? -3.652 -0.943 8.104 1.00 98.12 96 GLY A N 1
ATOM 789 C CA . GLY A 1 96 ? -2.951 -2.014 7.407 1.00 98.12 96 GLY A CA 1
ATOM 790 C C . GLY A 1 96 ? -3.118 -1.941 5.890 1.00 98.12 96 GLY A C 1
ATOM 791 O O . GLY A 1 96 ? -2.130 -1.996 5.159 1.00 98.12 96 GLY A O 1
ATOM 792 N N . ARG A 1 97 ? -4.347 -1.732 5.402 1.00 97.56 97 ARG A N 1
ATOM 793 C CA . ARG A 1 97 ? -4.634 -1.634 3.961 1.00 97.56 97 ARG A CA 1
ATOM 794 C C . ARG A 1 97 ? -4.062 -0.370 3.327 1.00 97.56 97 ARG A C 1
ATOM 796 O O . ARG A 1 97 ? -3.500 -0.454 2.239 1.00 97.56 97 ARG A O 1
ATOM 803 N N . VAL A 1 98 ? -4.150 0.785 3.993 1.00 97.25 98 VAL A N 1
ATOM 804 C CA . VAL A 1 98 ? -3.529 2.026 3.496 1.00 97.25 98 VAL A CA 1
ATOM 805 C C . VAL A 1 98 ? -2.012 1.860 3.402 1.00 97.25 98 VAL A C 1
ATOM 807 O O . VAL A 1 98 ? -1.434 2.167 2.360 1.00 97.25 98 VAL A O 1
ATOM 810 N N . CYS A 1 99 ? -1.373 1.292 4.430 1.00 97.94 99 CYS A N 1
ATOM 811 C CA . CYS A 1 99 ? 0.062 1.005 4.400 1.00 97.94 99 CYS A CA 1
ATOM 812 C C . CYS A 1 99 ? 0.419 -0.015 3.306 1.00 97.94 99 CYS A C 1
ATOM 814 O O . CYS A 1 99 ? 1.406 0.176 2.603 1.00 97.94 99 CYS A O 1
ATOM 816 N N . ALA A 1 100 ? -0.379 -1.070 3.106 1.00 97.56 100 ALA A N 1
ATOM 817 C CA . ALA A 1 100 ? -0.138 -2.070 2.062 1.00 97.56 100 ALA A CA 1
ATOM 818 C C . ALA A 1 100 ? -0.218 -1.455 0.658 1.00 97.56 100 ALA A C 1
ATOM 820 O O . ALA A 1 100 ? 0.668 -1.656 -0.175 1.00 97.56 100 ALA A O 1
ATOM 821 N N . LEU A 1 101 ? -1.257 -0.655 0.402 1.00 95.81 101 LEU A N 1
ATOM 822 C CA . LEU A 1 101 ? -1.412 0.080 -0.850 1.00 95.81 101 LEU A CA 1
ATOM 823 C C . LEU A 1 101 ? -0.258 1.060 -1.063 1.00 95.81 101 LEU A C 1
ATOM 825 O O . LEU A 1 101 ? 0.275 1.130 -2.171 1.00 95.81 101 LEU A O 1
ATOM 829 N N . ARG A 1 102 ? 0.161 1.774 -0.012 1.00 95.88 102 ARG A N 1
ATOM 830 C CA . ARG A 1 102 ? 1.280 2.716 -0.080 1.00 95.88 102 ARG A CA 1
ATOM 831 C C . ARG A 1 102 ? 2.594 1.997 -0.355 1.00 95.88 102 ARG A C 1
ATOM 833 O O . ARG A 1 102 ? 3.324 2.420 -1.236 1.00 95.88 102 ARG A O 1
ATOM 840 N N . ALA A 1 103 ? 2.876 0.884 0.322 1.00 96.50 103 ALA A N 1
ATOM 841 C CA . ALA A 1 103 ? 4.066 0.076 0.065 1.00 96.50 103 ALA A CA 1
ATOM 842 C C . ALA A 1 103 ? 4.149 -0.341 -1.411 1.00 96.50 103 ALA A C 1
ATOM 844 O O . ALA A 1 103 ? 5.199 -0.183 -2.031 1.00 96.50 103 ALA A O 1
ATOM 845 N N . ARG A 1 104 ? 3.025 -0.770 -2.002 1.00 95.44 104 ARG A N 1
ATOM 846 C CA . ARG A 1 104 ? 2.967 -1.122 -3.426 1.00 95.44 104 ARG A CA 1
ATOM 847 C C . ARG A 1 104 ? 3.126 0.099 -4.333 1.00 95.44 104 ARG A C 1
ATOM 849 O O . ARG A 1 104 ? 3.909 0.028 -5.270 1.00 95.44 104 ARG A O 1
ATOM 856 N N . ALA A 1 105 ? 2.426 1.205 -4.086 1.00 95.25 105 ALA A N 1
ATOM 857 C CA . ALA A 1 105 ? 2.492 2.399 -4.938 1.00 95.25 105 ALA A CA 1
ATOM 858 C C . ALA A 1 105 ? 3.858 3.105 -4.860 1.00 95.25 105 ALA A C 1
ATOM 860 O O . ALA A 1 105 ? 4.451 3.457 -5.881 1.00 95.25 105 ALA A O 1
ATOM 861 N N . TYR A 1 106 ? 4.386 3.262 -3.650 1.00 95.44 106 TYR A N 1
ATOM 862 C CA . TYR A 1 106 ? 5.691 3.855 -3.404 1.00 95.44 106 TYR A CA 1
ATOM 863 C C . TYR A 1 106 ? 6.818 2.948 -3.905 1.00 95.44 106 TYR A C 1
ATOM 865 O O . TYR A 1 106 ? 7.676 3.397 -4.661 1.00 95.44 106 TYR A O 1
ATOM 873 N N . GLY A 1 107 ? 6.775 1.654 -3.569 1.00 95.69 107 GLY A N 1
ATOM 874 C CA . GLY A 1 107 ? 7.743 0.666 -4.050 1.00 95.69 107 GLY A CA 1
ATOM 875 C C . GLY A 1 107 ? 7.770 0.573 -5.572 1.00 95.69 107 GLY A C 1
ATOM 876 O O . GLY A 1 107 ? 8.846 0.557 -6.161 1.00 95.69 107 GLY A O 1
ATOM 877 N N . TYR A 1 108 ? 6.599 0.614 -6.215 1.00 96.12 108 TYR A N 1
ATOM 878 C CA . TYR A 1 108 ? 6.478 0.697 -7.670 1.00 96.12 108 TYR A CA 1
ATOM 879 C C . TYR A 1 108 ? 7.263 1.891 -8.222 1.00 96.12 108 TYR A C 1
ATOM 881 O O . TYR A 1 108 ? 8.125 1.720 -9.080 1.00 96.12 108 TYR A O 1
ATOM 889 N N . ASN A 1 109 ? 7.028 3.094 -7.687 1.00 95.25 109 ASN A N 1
ATOM 890 C CA . ASN A 1 109 ? 7.716 4.301 -8.140 1.00 95.25 109 ASN A CA 1
ATOM 891 C C . ASN A 1 109 ? 9.236 4.227 -7.967 1.00 95.25 109 ASN A C 1
ATOM 893 O O . ASN A 1 109 ? 9.953 4.676 -8.864 1.00 95.25 109 ASN A O 1
ATOM 897 N N . ILE A 1 110 ? 9.725 3.662 -6.857 1.00 95.56 110 ILE A N 1
ATOM 898 C CA . ILE A 1 110 ? 11.166 3.512 -6.617 1.00 95.56 110 ILE A CA 1
ATOM 899 C C . ILE A 1 110 ? 11.780 2.503 -7.590 1.00 95.56 110 ILE A C 1
ATOM 901 O O . ILE A 1 110 ? 12.756 2.833 -8.255 1.00 95.56 110 ILE A O 1
ATOM 905 N N . VAL A 1 111 ? 11.186 1.318 -7.744 1.00 95.81 111 VAL A N 1
ATOM 906 C CA . VAL A 1 111 ? 11.697 0.278 -8.655 1.00 95.81 111 VAL A CA 1
ATOM 907 C C . VAL A 1 111 ? 11.686 0.753 -10.114 1.00 95.81 111 VAL A C 1
ATOM 909 O O . VAL A 1 111 ? 12.599 0.449 -10.887 1.00 95.81 111 VAL A O 1
ATOM 912 N N . LEU A 1 112 ? 10.692 1.561 -10.492 1.00 96.06 112 LEU A N 1
ATOM 913 C CA . LEU A 1 112 ? 10.672 2.262 -11.774 1.00 96.06 112 LEU A CA 1
ATOM 914 C C . LEU A 1 112 ? 11.796 3.303 -11.891 1.00 96.06 112 LEU A C 1
ATOM 916 O O . LEU A 1 112 ? 12.457 3.381 -12.926 1.00 96.06 112 LEU A O 1
ATOM 920 N N . ALA A 1 113 ? 12.032 4.107 -10.852 1.00 95.00 113 ALA A N 1
ATOM 921 C CA . ALA A 1 113 ? 13.087 5.119 -10.857 1.00 95.00 113 ALA A CA 1
ATOM 922 C C . ALA A 1 113 ? 14.484 4.489 -10.965 1.00 95.00 113 ALA A C 1
ATOM 924 O O . ALA A 1 113 ? 15.322 4.991 -11.716 1.00 95.00 113 ALA A O 1
ATOM 925 N N . GLU A 1 114 ? 14.713 3.376 -10.267 1.00 94.81 114 GLU A N 1
ATOM 926 C CA . GLU A 1 114 ? 15.936 2.576 -10.362 1.00 94.81 114 GLU A CA 1
ATOM 927 C C . GLU A 1 114 ? 16.150 2.078 -11.796 1.00 94.81 114 GLU A C 1
ATOM 929 O O . GLU A 1 114 ? 17.199 2.344 -12.375 1.00 94.81 114 GLU A O 1
ATOM 934 N N . MET A 1 115 ? 15.131 1.468 -12.416 1.00 94.56 115 MET A N 1
ATOM 935 C CA . MET A 1 115 ? 15.197 0.996 -13.808 1.00 94.56 115 MET A CA 1
ATOM 936 C C . MET A 1 115 ? 15.419 2.132 -14.818 1.00 94.56 115 MET A C 1
ATOM 938 O O . MET A 1 115 ? 16.095 1.952 -15.826 1.00 94.56 115 MET A O 1
ATOM 942 N N . LYS A 1 116 ? 14.866 3.323 -14.561 1.00 93.69 116 LYS A N 1
ATOM 943 C CA . LYS A 1 116 ? 15.078 4.509 -15.405 1.00 93.69 116 LYS A CA 1
ATOM 944 C C . LYS A 1 116 ? 16.524 5.008 -15.339 1.00 93.69 116 LYS A C 1
ATOM 946 O O . LYS A 1 116 ? 17.079 5.430 -16.357 1.00 93.69 116 LYS A O 1
ATOM 951 N N . SER A 1 117 ? 17.097 4.989 -14.137 1.00 93.00 117 SER A N 1
ATOM 952 C CA . SER A 1 117 ? 18.438 5.510 -13.849 1.00 93.00 117 SER A CA 1
ATOM 953 C C . SER A 1 117 ? 19.512 4.531 -14.318 1.00 93.00 117 SER A C 1
ATOM 955 O O . SER A 1 117 ? 20.436 4.921 -15.026 1.00 93.00 117 SER A O 1
ATOM 957 N N . THR A 1 118 ? 19.318 3.250 -14.009 1.00 92.75 118 THR A N 1
ATOM 958 C CA . THR A 1 118 ? 20.217 2.149 -14.358 1.00 92.75 118 THR A CA 1
ATOM 959 C C . THR A 1 118 ? 19.399 1.023 -15.000 1.00 92.75 118 THR A C 1
ATOM 961 O O . THR A 1 118 ? 18.974 0.097 -14.303 1.00 92.75 118 THR A O 1
ATOM 964 N N . PRO A 1 119 ? 19.137 1.094 -16.321 1.00 90.62 119 PRO A N 1
ATOM 965 C CA . PRO A 1 119 ? 18.401 0.051 -17.028 1.00 90.62 119 PRO A CA 1
ATOM 966 C C . PRO A 1 119 ? 19.083 -1.311 -16.899 1.00 90.62 119 PRO A C 1
ATOM 968 O O . PRO A 1 119 ? 20.298 -1.432 -17.062 1.00 90.62 119 PRO A O 1
ATOM 971 N N . LYS A 1 120 ? 18.296 -2.352 -16.613 1.00 90.50 120 LYS A N 1
ATOM 972 C CA . LYS A 1 120 ? 18.784 -3.735 -16.631 1.00 90.50 120 LYS A CA 1
ATOM 973 C C . LYS A 1 120 ? 18.947 -4.211 -18.074 1.00 90.50 120 LYS A C 1
ATOM 975 O O . LYS A 1 120 ? 18.088 -3.957 -18.918 1.00 90.50 120 LYS A O 1
ATOM 980 N N . SER A 1 121 ? 20.010 -4.969 -18.324 1.00 89.19 121 SER A N 1
ATOM 981 C CA . SER A 1 121 ? 20.212 -5.682 -19.587 1.00 89.19 121 SER A CA 1
ATOM 982 C C . SER A 1 121 ? 19.377 -6.960 -19.635 1.00 89.19 121 SER A C 1
ATOM 984 O O . SER A 1 121 ? 19.204 -7.633 -18.616 1.00 89.19 121 SER A O 1
ATOM 986 N N . PHE A 1 122 ? 18.901 -7.318 -20.827 1.00 91.25 122 PHE A N 1
ATOM 987 C CA . PHE A 1 122 ? 18.257 -8.609 -21.058 1.00 91.25 122 PHE A C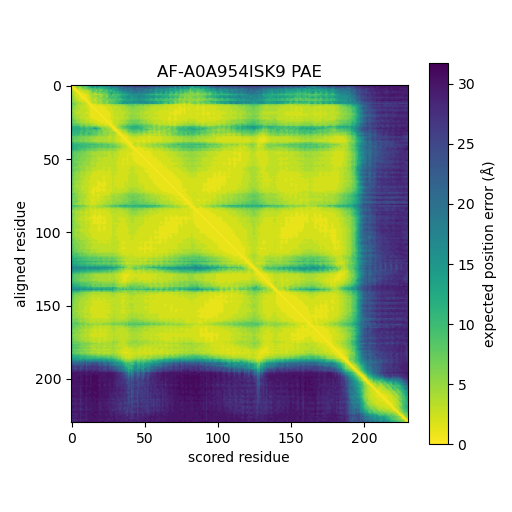A 1
ATOM 988 C C . PHE A 1 122 ? 19.261 -9.754 -20.918 1.00 91.25 122 PHE A C 1
ATOM 990 O O . PHE A 1 122 ? 20.386 -9.665 -21.413 1.00 91.25 122 PHE A O 1
ATOM 997 N N . GLN A 1 123 ? 18.840 -10.832 -20.265 1.00 90.38 123 GLN A N 1
ATOM 998 C CA . GLN A 1 123 ? 19.629 -12.053 -20.100 1.00 90.38 123 GLN A CA 1
ATOM 999 C C . GLN A 1 123 ? 19.163 -13.137 -21.080 1.00 90.38 123 GLN A C 1
ATOM 1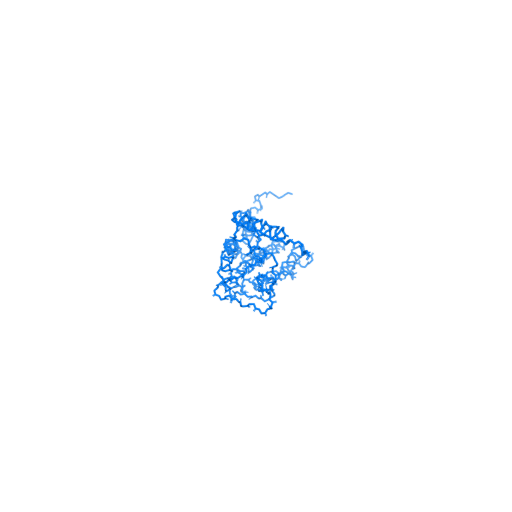001 O O . GLN A 1 123 ? 19.977 -13.869 -21.644 1.00 90.38 123 GLN A O 1
ATOM 1006 N N . THR A 1 124 ? 17.859 -13.210 -21.346 1.00 87.25 124 THR A N 1
ATOM 1007 C CA . THR A 1 124 ? 17.260 -14.192 -22.253 1.00 87.25 124 THR A CA 1
ATOM 1008 C C . THR A 1 124 ? 17.307 -13.718 -23.702 1.00 87.25 124 THR A C 1
ATOM 1010 O O . THR A 1 124 ? 16.849 -12.629 -24.061 1.00 87.25 124 THR A O 1
ATOM 1013 N N . LYS A 1 125 ? 17.807 -14.589 -24.587 1.00 84.38 125 LYS A N 1
ATOM 1014 C CA . LYS A 1 125 ? 17.866 -14.330 -26.029 1.00 84.38 125 LYS A CA 1
ATOM 1015 C C . LYS A 1 125 ? 16.457 -14.135 -26.604 1.00 84.38 125 LYS A C 1
ATOM 1017 O O . LYS A 1 125 ? 15.639 -15.050 -26.594 1.00 84.38 125 LYS A O 1
ATOM 1022 N N . GLY A 1 126 ? 16.203 -12.956 -27.169 1.00 81.81 126 GLY A N 1
ATOM 1023 C CA . GLY A 1 126 ? 14.927 -12.611 -27.804 1.00 81.81 126 GLY A CA 1
ATOM 1024 C C . GLY A 1 126 ? 13.919 -11.903 -26.895 1.00 81.81 126 GLY A C 1
ATOM 1025 O O . GLY A 1 126 ? 12.828 -11.584 -27.371 1.00 81.81 126 GLY A O 1
ATOM 1026 N N . SER A 1 127 ? 14.270 -11.631 -25.635 1.00 87.75 127 SER A N 1
ATOM 1027 C CA . SER A 1 127 ? 13.527 -10.691 -24.791 1.00 87.75 127 SER A CA 1
ATOM 1028 C C . SER A 1 127 ? 13.679 -9.264 -25.315 1.00 87.75 127 SER A C 1
ATOM 1030 O O . SER A 1 127 ? 14.753 -8.859 -25.754 1.00 87.75 127 SER A O 1
ATOM 1032 N N . ASN A 1 128 ? 12.580 -8.515 -25.304 1.00 87.44 128 ASN A N 1
ATOM 1033 C CA . ASN A 1 128 ? 12.513 -7.143 -25.821 1.00 87.44 128 ASN A CA 1
ATOM 1034 C C . ASN A 1 128 ? 11.611 -6.225 -24.974 1.00 87.44 128 ASN A C 1
ATOM 1036 O O . ASN A 1 128 ? 11.360 -5.076 -25.346 1.00 87.44 128 ASN A O 1
ATOM 1040 N N . ALA A 1 129 ? 11.093 -6.729 -23.853 1.00 92.06 129 ALA A N 1
ATOM 1041 C CA . ALA A 1 129 ? 10.188 -6.007 -22.979 1.00 92.06 129 ALA A CA 1
ATOM 1042 C C . ALA A 1 129 ? 10.359 -6.446 -21.521 1.00 92.06 129 ALA A C 1
ATOM 1044 O O . ALA A 1 129 ? 10.817 -7.551 -21.222 1.00 92.06 129 ALA A O 1
ATOM 1045 N N . TRP A 1 130 ? 9.946 -5.567 -20.614 1.00 95.12 130 TRP A N 1
ATOM 1046 C CA . TRP A 1 130 ? 9.972 -5.784 -19.176 1.00 95.12 130 TRP A CA 1
ATOM 1047 C C . TRP A 1 130 ? 8.559 -5.801 -18.611 1.00 95.12 130 TRP A C 1
ATOM 1049 O O . TRP A 1 130 ? 7.685 -5.030 -19.015 1.00 95.12 130 TRP A O 1
ATOM 1059 N N . ARG A 1 131 ? 8.319 -6.690 -17.656 1.00 95.19 131 ARG A N 1
ATOM 1060 C CA . ARG A 1 131 ? 7.091 -6.747 -16.878 1.00 95.19 131 ARG A CA 1
ATOM 1061 C C . ARG A 1 131 ? 7.425 -6.635 -15.405 1.00 95.19 131 ARG A C 1
ATOM 1063 O O . ARG A 1 131 ? 8.349 -7.282 -14.930 1.00 95.19 131 ARG A O 1
ATOM 1070 N N . LEU A 1 132 ? 6.632 -5.860 -14.688 1.00 94.94 132 LEU A N 1
ATOM 1071 C CA . LEU A 1 132 ? 6.686 -5.801 -13.243 1.00 94.94 132 LEU A CA 1
ATOM 1072 C C . LEU A 1 132 ? 5.689 -6.801 -12.650 1.00 94.94 132 LEU A C 1
ATOM 1074 O O . LEU A 1 132 ? 4.516 -6.817 -13.037 1.00 94.94 132 LEU A O 1
ATOM 1078 N N . VAL A 1 133 ? 6.151 -7.637 -11.724 1.00 95.12 133 VAL A N 1
ATOM 1079 C CA . VAL A 1 133 ? 5.327 -8.634 -11.031 1.00 95.12 133 VAL A CA 1
ATOM 1080 C C . VAL A 1 133 ? 5.376 -8.430 -9.516 1.00 95.12 133 VAL A C 1
ATOM 1082 O O . VAL A 1 133 ? 6.396 -7.963 -9.003 1.00 95.12 133 VAL A O 1
ATOM 1085 N N . PRO A 1 134 ? 4.300 -8.768 -8.781 1.00 94.50 134 PRO A N 1
ATOM 1086 C CA . PRO A 1 134 ? 4.340 -8.779 -7.325 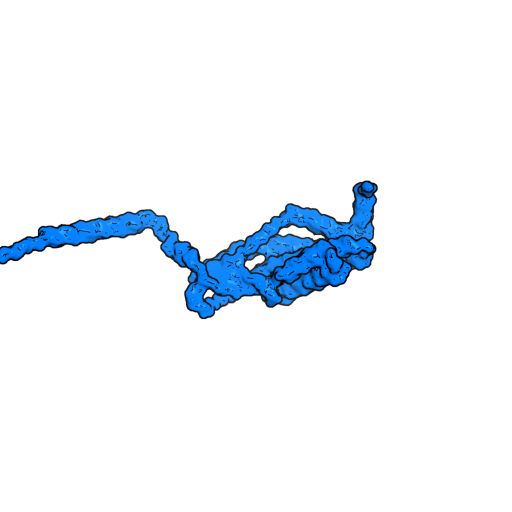1.00 94.50 134 PRO A CA 1
ATOM 1087 C C . PRO A 1 134 ? 5.393 -9.768 -6.821 1.00 94.50 134 PRO A C 1
ATOM 1089 O O . PRO A 1 134 ? 5.414 -10.919 -7.256 1.00 94.50 134 PRO A O 1
ATOM 1092 N N . SER A 1 135 ? 6.221 -9.338 -5.873 1.00 94.69 135 SER A N 1
ATOM 1093 C CA . SER A 1 135 ? 7.266 -10.168 -5.272 1.00 94.69 135 SER A CA 1
ATOM 1094 C C . SER A 1 135 ? 7.223 -10.108 -3.750 1.00 94.69 135 SER A C 1
ATOM 1096 O O . SER A 1 135 ? 6.832 -9.101 -3.149 1.00 94.69 135 SER A O 1
ATOM 1098 N N . LYS A 1 136 ? 7.600 -11.224 -3.116 1.00 90.94 136 LYS A N 1
ATOM 1099 C CA . LYS A 1 136 ? 7.765 -11.298 -1.656 1.00 90.94 136 LYS A CA 1
ATOM 1100 C C . LYS A 1 136 ? 8.945 -10.445 -1.195 1.00 90.94 136 LYS A C 1
ATOM 1102 O O . LYS A 1 136 ? 8.941 -9.969 -0.063 1.00 90.94 136 LYS A O 1
ATOM 1107 N N . GLU A 1 137 ? 9.929 -10.241 -2.066 1.00 90.31 137 GLU A N 1
ATOM 1108 C CA . GLU A 1 137 ? 11.049 -9.356 -1.795 1.00 90.31 137 GLU A CA 1
ATOM 1109 C C . GLU A 1 137 ? 10.620 -7.891 -1.931 1.00 90.31 137 GLU A C 1
ATOM 1111 O O . GLU A 1 137 ? 10.096 -7.460 -2.958 1.00 90.31 137 GLU A O 1
ATOM 1116 N N . ILE A 1 138 ? 10.850 -7.106 -0.877 1.00 88.44 138 ILE A N 1
ATOM 1117 C CA . ILE A 1 138 ? 10.505 -5.683 -0.853 1.00 88.44 138 ILE A CA 1
ATOM 1118 C C . ILE A 1 138 ? 11.703 -4.871 -1.360 1.00 88.44 138 ILE A C 1
ATOM 1120 O O . ILE A 1 138 ? 12.503 -4.326 -0.585 1.00 88.44 138 ILE A O 1
ATOM 1124 N N . ALA A 1 139 ? 11.806 -4.809 -2.688 1.00 79.31 139 ALA A N 1
ATOM 1125 C CA . ALA A 1 139 ? 12.663 -3.870 -3.400 1.00 79.31 139 ALA A CA 1
ATOM 1126 C C . ALA A 1 139 ? 12.174 -2.415 -3.212 1.00 79.31 139 ALA A C 1
ATOM 1128 O O . ALA A 1 139 ? 11.019 -2.171 -2.856 1.00 79.31 139 ALA A O 1
ATOM 1129 N N . GLY A 1 140 ? 13.058 -1.434 -3.419 1.00 76.69 140 GLY A N 1
ATOM 1130 C CA . GLY A 1 140 ? 12.740 -0.005 -3.271 1.00 76.69 140 GLY A CA 1
ATOM 1131 C C . GLY A 1 140 ? 13.207 0.658 -1.965 1.00 76.69 140 GLY A C 1
ATOM 1132 O O . GLY A 1 140 ? 12.777 1.756 -1.615 1.00 76.69 140 GLY A O 1
ATOM 1133 N N . GLY A 1 141 ? 14.112 0.008 -1.231 1.00 89.12 141 GLY A N 1
ATOM 1134 C CA . GLY A 1 141 ? 14.866 0.634 -0.142 1.00 89.12 141 GLY A CA 1
ATOM 1135 C C . GLY A 1 141 ? 14.197 0.635 1.246 1.00 89.12 141 GLY A C 1
ATOM 1136 O O . GLY A 1 141 ? 13.120 0.067 1.450 1.00 89.12 141 GLY A O 1
ATOM 1137 N N . PRO A 1 142 ? 14.859 1.243 2.256 1.00 93.62 142 PRO A N 1
ATOM 1138 C CA . PRO A 1 142 ? 14.453 1.139 3.662 1.00 93.62 142 PRO A CA 1
ATOM 1139 C C . PRO A 1 142 ? 13.067 1.715 3.970 1.00 93.62 142 PRO A C 1
ATOM 1141 O O . PRO A 1 142 ? 12.358 1.186 4.824 1.00 93.62 142 PRO A O 1
ATOM 1144 N N . GLN A 1 143 ? 12.663 2.781 3.274 1.00 92.62 143 GLN A N 1
ATOM 1145 C CA . GLN A 1 143 ? 11.378 3.438 3.522 1.00 92.62 143 GLN A CA 1
ATOM 1146 C C . GLN A 1 143 ? 10.196 2.580 3.050 1.00 92.62 143 GLN A C 1
ATOM 1148 O O . GLN A 1 143 ? 9.229 2.425 3.794 1.00 92.62 143 GLN A O 1
ATOM 1153 N N . VAL A 1 144 ? 10.298 1.939 1.877 1.00 95.06 144 VAL A N 1
ATOM 1154 C CA . VAL A 1 144 ? 9.280 0.985 1.396 1.00 95.06 144 VAL A CA 1
ATOM 1155 C C . VAL A 1 144 ? 9.159 -0.185 2.371 1.00 95.06 144 VAL A C 1
ATOM 1157 O O . VAL A 1 144 ? 8.053 -0.534 2.781 1.00 95.06 144 VAL A O 1
ATOM 1160 N N . ARG A 1 145 ? 10.294 -0.735 2.832 1.00 96.38 145 ARG A N 1
ATOM 1161 C CA . ARG A 1 145 ? 10.315 -1.805 3.843 1.00 96.38 145 ARG A CA 1
ATOM 1162 C C . ARG A 1 145 ? 9.651 -1.398 5.153 1.00 96.38 145 ARG A C 1
ATOM 1164 O O . ARG A 1 145 ? 8.912 -2.195 5.721 1.00 96.38 145 ARG A O 1
ATOM 1171 N N . LYS A 1 146 ? 9.866 -0.166 5.619 1.00 96.44 146 LYS A N 1
ATOM 1172 C CA . LYS A 1 146 ? 9.228 0.354 6.836 1.00 96.44 146 LYS A CA 1
ATOM 1173 C C . LYS A 1 146 ? 7.703 0.393 6.706 1.00 96.44 146 LYS A C 1
ATOM 1175 O O . LYS A 1 146 ? 7.008 -0.092 7.594 1.00 96.44 146 LYS A O 1
ATOM 1180 N N . VAL A 1 147 ? 7.188 0.931 5.599 1.00 96.62 147 VAL A N 1
ATOM 1181 C CA . VAL A 1 147 ? 5.738 1.005 5.343 1.00 96.62 147 VAL A CA 1
ATOM 1182 C C . VAL A 1 147 ? 5.141 -0.397 5.178 1.00 96.62 147 VAL A C 1
ATOM 1184 O O . VAL A 1 147 ? 4.099 -0.698 5.757 1.00 96.62 147 VAL A O 1
ATOM 1187 N N . ALA A 1 148 ? 5.828 -1.286 4.458 1.00 97.19 148 ALA A N 1
ATOM 1188 C CA . ALA A 1 148 ? 5.409 -2.674 4.284 1.00 97.19 148 ALA A CA 1
ATOM 1189 C C . ALA A 1 148 ? 5.378 -3.450 5.612 1.00 97.19 148 ALA A C 1
ATOM 1191 O O . ALA A 1 148 ? 4.431 -4.192 5.861 1.00 97.19 148 ALA A O 1
ATOM 1192 N N . LYS A 1 149 ? 6.366 -3.239 6.489 1.00 97.12 149 LYS A N 1
ATOM 1193 C CA . LYS A 1 149 ? 6.385 -3.825 7.834 1.00 97.12 149 LYS A CA 1
ATOM 1194 C C . LYS A 1 149 ? 5.195 -3.342 8.658 1.00 97.12 149 LYS A C 1
ATOM 1196 O O . LYS A 1 149 ? 4.500 -4.166 9.238 1.00 97.12 149 LYS A O 1
ATOM 1201 N N . LYS A 1 150 ? 4.904 -2.035 8.637 1.00 97.25 150 LYS A N 1
ATOM 1202 C CA . LYS A 1 150 ? 3.722 -1.472 9.307 1.00 97.25 150 LYS A CA 1
ATOM 1203 C C . LYS A 1 150 ? 2.434 -2.113 8.777 1.00 97.25 150 LYS A C 1
ATOM 1205 O O . LYS A 1 150 ? 1.584 -2.511 9.563 1.00 97.25 150 LYS A O 1
ATOM 1210 N N . ALA A 1 151 ? 2.310 -2.279 7.459 1.00 98.00 151 ALA A N 1
ATOM 1211 C CA . ALA A 1 151 ? 1.168 -2.968 6.859 1.00 98.00 151 ALA A CA 1
ATOM 1212 C C . ALA A 1 151 ? 1.007 -4.397 7.401 1.00 98.00 151 ALA A C 1
ATOM 1214 O O . ALA A 1 151 ? -0.085 -4.765 7.824 1.00 98.00 151 ALA A O 1
ATOM 1215 N N . GLN A 1 152 ? 2.095 -5.173 7.433 1.00 97.81 152 GLN A N 1
ATOM 1216 C CA . GLN A 1 152 ? 2.090 -6.536 7.966 1.00 97.81 152 GLN A CA 1
ATOM 1217 C C . GLN A 1 152 ? 1.705 -6.565 9.445 1.00 97.81 152 GLN A C 1
ATOM 1219 O O . GLN A 1 152 ? 0.793 -7.291 9.808 1.00 97.81 152 GLN A O 1
ATOM 1224 N N . GLU A 1 153 ? 2.319 -5.724 10.281 1.00 97.94 153 GLU A N 1
ATOM 1225 C CA . GLU A 1 153 ? 2.018 -5.641 11.716 1.00 97.94 153 GLU A CA 1
ATOM 1226 C C . GLU A 1 153 ? 0.526 -5.386 11.978 1.00 97.94 153 GLU A C 1
ATOM 1228 O O . GLU A 1 153 ? -0.084 -6.062 12.806 1.00 97.94 153 GLU A O 1
ATOM 1233 N N . TYR A 1 154 ? -0.083 -4.444 11.253 1.00 98.25 154 TYR A N 1
ATOM 1234 C CA . TYR A 1 154 ? -1.500 -4.116 11.407 1.00 98.25 154 TYR A CA 1
ATOM 1235 C C . TYR A 1 154 ? -2.432 -5.210 10.886 1.00 98.25 154 TYR A C 1
ATOM 1237 O O . TYR A 1 154 ? -3.407 -5.549 11.553 1.00 98.25 154 TYR A O 1
ATOM 1245 N N . LEU A 1 155 ? -2.149 -5.770 9.709 1.00 98.19 155 LEU A N 1
ATOM 1246 C CA . LEU A 1 155 ? -2.992 -6.806 9.111 1.00 98.19 155 LEU A CA 1
ATOM 1247 C C . LEU A 1 155 ? -2.898 -8.119 9.894 1.00 98.19 155 LEU A C 1
ATOM 1249 O O . LEU A 1 155 ? -3.932 -8.708 10.192 1.00 98.19 155 LEU A O 1
ATOM 1253 N N . THR A 1 156 ? -1.697 -8.530 10.304 1.00 98.06 156 THR A N 1
ATOM 1254 C CA . THR A 1 156 ? -1.498 -9.696 11.174 1.00 98.06 156 THR A CA 1
ATOM 1255 C C . THR A 1 156 ? -2.222 -9.511 12.503 1.00 98.06 156 THR A C 1
ATOM 1257 O O . THR A 1 156 ? -2.948 -10.402 12.919 1.00 98.06 156 THR A O 1
ATOM 1260 N N . ARG A 1 157 ? -2.161 -8.319 13.112 1.00 97.19 157 ARG A N 1
ATOM 1261 C CA . ARG A 1 157 ? -2.927 -8.026 14.333 1.00 97.19 157 ARG A CA 1
ATOM 1262 C C . ARG A 1 157 ? -4.436 -8.204 14.144 1.00 97.19 157 ARG A C 1
ATOM 1264 O O . ARG A 1 157 ? -5.095 -8.720 15.039 1.00 97.19 157 ARG A O 1
ATOM 1271 N N . VAL A 1 158 ? -4.996 -7.793 13.002 1.00 97.81 158 VAL A N 1
ATOM 1272 C CA . VAL A 1 158 ? -6.425 -8.013 12.705 1.00 97.81 158 VAL A CA 1
ATOM 1273 C C . VAL A 1 158 ? -6.745 -9.501 12.624 1.00 97.81 158 VAL A C 1
ATOM 1275 O O . VAL A 1 158 ? -7.779 -9.921 13.136 1.00 97.81 158 VAL A O 1
ATOM 1278 N N . ILE A 1 159 ? -5.877 -10.287 11.987 1.00 97.62 159 ILE A N 1
ATOM 1279 C CA . ILE A 1 159 ? -6.046 -11.737 11.875 1.00 97.62 159 ILE A CA 1
ATOM 1280 C C . ILE A 1 159 ? -6.009 -12.357 13.269 1.00 97.62 159 ILE A C 1
ATOM 1282 O O . ILE A 1 159 ? -6.966 -13.018 13.653 1.00 97.62 159 ILE A O 1
ATOM 1286 N N . ASP A 1 160 ? -4.968 -12.065 14.046 1.00 97.31 160 ASP A N 1
ATOM 1287 C CA . ASP A 1 160 ? -4.728 -12.674 15.352 1.00 97.31 160 ASP A CA 1
ATOM 1288 C C . ASP A 1 160 ? -5.814 -12.316 16.374 1.00 97.31 160 ASP A C 1
ATOM 1290 O O . ASP A 1 160 ? -6.309 -13.191 17.085 1.00 97.31 160 ASP A O 1
ATOM 1294 N N . GLU A 1 161 ? -6.216 -11.041 16.439 1.00 96.12 161 GLU A N 1
ATOM 1295 C CA . GLU A 1 161 ? -7.170 -10.543 17.437 1.00 96.12 161 GLU A CA 1
ATOM 1296 C C . GLU A 1 161 ? -8.645 -10.710 17.028 1.00 96.12 161 GLU A C 1
ATOM 1298 O O . GLU A 1 161 ? -9.537 -10.617 17.878 1.00 96.12 161 GLU A O 1
ATOM 1303 N N . HIS A 1 162 ? -8.936 -10.914 15.737 1.00 95.69 162 HIS A N 1
ATOM 1304 C CA . HIS A 1 162 ? -10.303 -10.948 15.201 1.00 95.69 162 HIS A CA 1
ATOM 1305 C C . HIS A 1 162 ? -10.556 -12.145 14.269 1.00 95.69 162 HIS A C 1
ATOM 1307 O O . HIS A 1 162 ? -11.248 -12.016 13.253 1.00 95.69 162 HIS A O 1
ATOM 1313 N N . GLN A 1 163 ? -10.028 -13.314 14.633 1.00 95.25 163 GLN A N 1
ATOM 1314 C CA . GLN A 1 163 ? -10.156 -14.569 13.882 1.00 95.25 163 GLN A CA 1
ATOM 1315 C C . GLN A 1 163 ? -11.612 -14.934 13.558 1.00 95.25 163 GLN A C 1
ATOM 1317 O O . GLN A 1 163 ? -12.529 -14.695 14.346 1.00 95.25 163 GLN A O 1
ATOM 1322 N N . GLY A 1 164 ? -11.833 -15.512 12.374 1.00 93.12 164 GLY A N 1
ATOM 1323 C CA . GLY A 1 164 ? -13.159 -15.947 11.915 1.00 93.12 164 GLY A CA 1
ATOM 1324 C C . GLY A 1 164 ? -14.126 -14.809 11.569 1.00 93.12 164 GLY A C 1
ATOM 1325 O O . GLY A 1 164 ? -15.272 -15.062 11.200 1.00 93.12 164 GLY A O 1
ATOM 1326 N N . THR A 1 165 ? -13.689 -13.551 11.663 1.00 96.50 165 THR A N 1
ATOM 1327 C CA . THR A 1 165 ? -14.510 -12.397 11.287 1.00 96.50 165 THR A CA 1
ATOM 1328 C C . THR A 1 165 ? -14.247 -11.956 9.842 1.00 96.50 165 THR A C 1
ATOM 1330 O O . THR A 1 165 ? -13.167 -12.203 9.297 1.00 96.50 165 THR A O 1
ATOM 1333 N N . PRO A 1 166 ? -15.179 -11.211 9.213 1.00 96.25 166 PRO A N 1
ATOM 1334 C CA . PRO A 1 166 ? -14.933 -10.620 7.899 1.00 96.25 166 PRO A CA 1
ATOM 1335 C C . PRO A 1 166 ? -13.695 -9.708 7.848 1.00 96.25 166 PRO A C 1
ATOM 1337 O O . PRO A 1 166 ? -13.077 -9.586 6.794 1.00 96.25 166 PRO A O 1
ATOM 1340 N N . TRP A 1 167 ? -13.299 -9.079 8.965 1.00 97.75 167 TRP A N 1
ATOM 1341 C CA . TRP A 1 167 ? -12.087 -8.252 9.017 1.00 97.75 167 TRP A CA 1
ATOM 1342 C C . TRP A 1 167 ? -10.816 -9.088 8.867 1.00 97.75 167 TRP A C 1
ATOM 1344 O O . TRP A 1 167 ? -9.944 -8.697 8.093 1.00 97.75 167 TRP A O 1
ATOM 1354 N N . ALA A 1 168 ? -10.733 -10.237 9.546 1.00 97.62 168 ALA A N 1
ATOM 1355 C CA . ALA A 1 168 ? -9.609 -11.162 9.403 1.00 97.62 168 ALA A CA 1
ATOM 1356 C C . ALA A 1 168 ? -9.513 -11.701 7.972 1.00 97.62 168 ALA A C 1
ATOM 1358 O O . ALA A 1 168 ? -8.454 -11.602 7.365 1.00 97.62 168 ALA A O 1
ATOM 1359 N N . MET A 1 169 ? -10.635 -12.123 7.375 1.00 97.50 169 MET A N 1
ATOM 1360 C CA . MET A 1 169 ? -10.670 -12.556 5.969 1.00 97.50 169 MET A CA 1
ATOM 1361 C C . MET A 1 169 ? -10.138 -11.468 5.015 1.00 97.50 169 MET A C 1
ATOM 1363 O O . MET A 1 169 ? -9.377 -11.748 4.086 1.00 97.50 169 MET A O 1
ATOM 1367 N N . LEU A 1 170 ? -10.530 -10.206 5.223 1.00 97.56 170 LEU A N 1
ATOM 1368 C CA . LEU A 1 170 ? -10.034 -9.093 4.409 1.00 97.56 170 LEU A CA 1
ATOM 1369 C C . LEU A 1 170 ? -8.537 -8.846 4.624 1.00 97.56 170 LEU A C 1
ATOM 1371 O O . LEU A 1 170 ? -7.840 -8.533 3.658 1.00 97.56 170 LEU A O 1
ATOM 1375 N N . ALA A 1 171 ? -8.046 -8.989 5.855 1.00 97.94 171 ALA A N 1
ATOM 1376 C CA . ALA A 1 171 ? -6.630 -8.848 6.169 1.00 97.94 171 ALA A CA 1
ATOM 1377 C C . ALA A 1 171 ? -5.785 -9.973 5.549 1.00 97.94 171 ALA A C 1
ATOM 1379 O O . ALA A 1 171 ? -4.761 -9.689 4.928 1.00 97.94 171 ALA A O 1
ATOM 1380 N N . GLU A 1 172 ? -6.246 -11.223 5.622 1.00 97.50 172 GLU A N 1
ATOM 1381 C CA . GLU A 1 172 ? -5.620 -12.381 4.970 1.00 97.50 172 GLU A CA 1
ATOM 1382 C C . GLU A 1 172 ? -5.533 -12.185 3.459 1.00 97.50 172 GLU A C 1
ATOM 1384 O O . GLU A 1 172 ? -4.470 -12.353 2.860 1.00 97.50 172 GLU A O 1
ATOM 1389 N N . ARG A 1 173 ? -6.637 -11.759 2.833 1.00 97.12 173 ARG A N 1
ATOM 1390 C CA . ARG A 1 173 ? -6.665 -11.468 1.397 1.00 97.12 173 ARG A CA 1
ATOM 1391 C C . ARG A 1 173 ? -5.667 -10.373 1.017 1.00 97.12 173 ARG A C 1
ATOM 1393 O O . ARG A 1 173 ? -5.023 -10.471 -0.028 1.00 97.12 173 ARG A O 1
ATOM 1400 N N . GLU A 1 174 ? -5.553 -9.330 1.836 1.00 97.00 174 GLU A N 1
ATOM 1401 C CA . GLU A 1 174 ? -4.612 -8.234 1.601 1.00 97.00 174 GLU A CA 1
ATOM 1402 C C . GLU A 1 174 ? -3.154 -8.714 1.701 1.00 97.00 174 GLU A C 1
ATOM 1404 O O . GLU A 1 174 ? -2.351 -8.377 0.829 1.00 97.00 174 GLU A O 1
ATOM 1409 N N . LEU A 1 175 ? -2.826 -9.545 2.700 1.00 95.62 175 LEU A N 1
ATOM 1410 C CA . LEU A 1 175 ? -1.496 -10.148 2.874 1.00 95.62 175 LEU A CA 1
ATOM 1411 C C . LEU A 1 175 ? -1.166 -11.217 1.827 1.00 95.62 175 LEU A C 1
ATOM 1413 O O . LEU A 1 175 ? 0.004 -11.415 1.502 1.00 95.62 175 LEU A O 1
ATOM 1417 N N . GLY A 1 176 ? -2.178 -11.873 1.257 1.00 94.88 176 GLY A N 1
ATOM 1418 C CA . GLY A 1 176 ? -2.005 -12.834 0.168 1.00 94.88 176 GLY A CA 1
ATOM 1419 C C . GLY A 1 176 ? -1.439 -12.208 -1.110 1.00 94.88 176 GLY A C 1
ATOM 1420 O O . GLY A 1 176 ? -0.856 -12.911 -1.933 1.00 94.88 176 GLY A O 1
ATOM 1421 N N . THR A 1 177 ? -1.564 -10.886 -1.274 1.00 93.19 177 THR A N 1
ATOM 1422 C CA . THR A 1 177 ? -0.932 -10.156 -2.379 1.00 93.19 177 THR A CA 1
ATOM 1423 C C . THR A 1 177 ? 0.403 -9.568 -1.918 1.00 93.19 177 THR A C 1
ATOM 1425 O O . THR A 1 177 ? 0.397 -8.702 -1.035 1.00 93.19 177 THR A O 1
ATOM 1428 N N . PRO A 1 178 ? 1.539 -9.945 -2.534 1.00 95.12 178 PRO A N 1
ATOM 1429 C CA . PRO A 1 178 ? 2.842 -9.427 -2.138 1.00 95.12 178 PRO A CA 1
ATOM 1430 C C . PRO A 1 178 ? 2.921 -7.893 -2.163 1.00 95.12 178 PRO A C 1
ATOM 1432 O O . PRO A 1 178 ? 2.210 -7.214 -2.912 1.00 95.12 178 PRO A O 1
ATOM 1435 N N . LEU A 1 179 ? 3.779 -7.343 -1.303 1.00 94.75 179 LEU A N 1
ATOM 1436 C CA . LEU A 1 179 ? 3.955 -5.896 -1.135 1.00 94.75 179 LEU A CA 1
ATOM 1437 C C . LEU A 1 179 ? 5.103 -5.329 -1.981 1.00 94.75 179 LEU A C 1
ATOM 1439 O O . LEU A 1 179 ? 5.188 -4.114 -2.141 1.00 94.75 179 LEU A O 1
ATOM 1443 N N . GLY A 1 180 ? 5.985 -6.195 -2.482 1.00 94.38 180 GLY A N 1
ATOM 1444 C CA . GLY A 1 180 ? 7.137 -5.825 -3.288 1.00 94.38 180 GLY A CA 1
ATOM 1445 C C . GLY A 1 180 ? 6.907 -5.992 -4.785 1.00 94.38 180 GLY A C 1
ATOM 1446 O O . GLY A 1 180 ? 5.882 -6.517 -5.229 1.00 94.38 180 GLY A O 1
ATOM 1447 N N . TRP A 1 181 ? 7.900 -5.559 -5.555 1.00 95.81 181 TRP A N 1
ATOM 1448 C CA . TRP A 1 181 ? 7.901 -5.610 -7.011 1.00 95.81 181 TRP A CA 1
ATOM 1449 C C . TRP A 1 181 ? 9.213 -6.164 -7.533 1.00 95.81 181 TRP A C 1
ATOM 1451 O O . TRP A 1 181 ? 10.279 -5.855 -7.007 1.00 95.81 181 TRP A O 1
ATOM 1461 N N . GLU A 1 182 ? 9.119 -6.921 -8.616 1.00 95.00 182 GLU A N 1
ATOM 1462 C CA . GLU A 1 182 ? 10.263 -7.502 -9.299 1.00 95.00 182 GLU A CA 1
ATOM 1463 C C . GLU A 1 182 ? 10.118 -7.356 -10.812 1.00 95.00 182 GLU A C 1
ATOM 1465 O O . GLU A 1 182 ? 9.016 -7.429 -11.365 1.00 95.00 182 GLU A O 1
ATOM 1470 N N . TRP A 1 183 ? 11.247 -7.131 -11.479 1.00 95.19 183 TRP A N 1
ATOM 1471 C CA . TRP A 1 183 ? 11.331 -7.053 -12.930 1.00 95.19 183 TRP A CA 1
ATOM 1472 C C . TRP A 1 183 ? 11.515 -8.439 -13.537 1.00 95.19 183 TRP A C 1
ATOM 1474 O O . TRP A 1 183 ? 12.461 -9.144 -13.205 1.00 95.19 183 TRP A O 1
ATOM 1484 N N . GLN A 1 184 ? 10.662 -8.778 -14.496 1.00 94.81 184 GLN A N 1
ATOM 1485 C CA . GLN A 1 184 ? 10.784 -9.966 -15.328 1.00 94.81 184 GLN A CA 1
ATOM 1486 C C . GLN A 1 184 ? 10.901 -9.559 -16.790 1.00 94.81 184 GLN A C 1
ATOM 1488 O O . GLN A 1 184 ? 10.085 -8.792 -17.307 1.00 94.81 184 GLN A O 1
ATOM 1493 N N . GLU A 1 185 ? 11.916 -10.074 -17.469 1.00 94.62 185 GLU A N 1
ATOM 1494 C CA . GLU A 1 185 ? 12.018 -9.935 -18.916 1.00 94.62 185 GLU A CA 1
ATOM 1495 C C . GLU A 1 185 ? 11.025 -10.867 -19.613 1.00 94.62 185 GLU A C 1
ATOM 1497 O O . GLU A 1 185 ? 10.726 -11.966 -19.143 1.00 94.62 185 GLU A O 1
ATOM 1502 N N . TYR A 1 186 ? 10.490 -10.426 -20.747 1.00 91.19 186 TYR A N 1
ATOM 1503 C CA . TYR A 1 186 ? 9.667 -11.271 -21.599 1.00 91.19 186 TYR A CA 1
ATOM 1504 C C . TYR A 1 186 ? 9.788 -10.852 -23.064 1.00 91.19 186 TYR A C 1
ATOM 1506 O O . TYR A 1 186 ? 10.286 -9.774 -23.405 1.00 91.19 186 TYR A O 1
ATOM 1514 N N . ARG A 1 187 ? 9.312 -11.729 -23.950 1.00 87.75 187 ARG A N 1
ATOM 1515 C CA . ARG A 1 187 ? 9.198 -11.448 -25.378 1.00 87.75 187 ARG A CA 1
ATOM 1516 C C . ARG A 1 187 ? 7.796 -10.946 -25.696 1.00 87.75 187 ARG A C 1
ATOM 1518 O O . ARG A 1 187 ? 6.827 -11.698 -25.603 1.00 87.75 187 ARG A O 1
ATOM 1525 N N . ASP A 1 188 ? 7.698 -9.692 -26.110 1.00 82.00 188 ASP A N 1
ATOM 1526 C CA . ASP A 1 188 ? 6.487 -9.109 -26.669 1.00 82.00 188 ASP A CA 1
ATOM 1527 C C . ASP A 1 188 ? 6.532 -9.171 -28.203 1.00 82.00 188 ASP A C 1
ATOM 1529 O O . ASP A 1 188 ? 7.292 -8.456 -28.866 1.00 82.00 188 ASP A O 1
ATOM 1533 N N . ALA A 1 189 ? 5.698 -10.039 -28.781 1.00 74.75 189 ALA A N 1
ATOM 1534 C CA . ALA A 1 189 ? 5.536 -10.149 -30.230 1.00 74.75 189 ALA A CA 1
ATOM 1535 C C . ALA A 1 189 ? 4.856 -8.907 -30.842 1.00 74.75 189 ALA A C 1
ATOM 1537 O O . ALA A 1 189 ? 5.105 -8.578 -32.001 1.00 74.75 189 ALA A O 1
ATOM 1538 N N . SER A 1 190 ? 4.035 -8.185 -30.071 1.00 68.56 190 SER A N 1
ATOM 1539 C CA . SER A 1 190 ? 3.308 -6.997 -30.536 1.00 68.56 190 SER A CA 1
ATOM 1540 C C . SER A 1 190 ? 4.197 -5.751 -30.610 1.00 68.56 190 SER A C 1
ATOM 1542 O O . SER A 1 190 ? 4.018 -4.915 -31.498 1.00 68.56 190 SER A O 1
ATOM 1544 N N . ALA A 1 191 ? 5.212 -5.655 -29.746 1.00 59.16 191 ALA A N 1
ATOM 1545 C CA . ALA A 1 191 ? 6.208 -4.584 -29.787 1.00 59.16 191 ALA A CA 1
ATOM 1546 C C . ALA A 1 191 ? 7.040 -4.618 -31.084 1.00 59.16 191 ALA A C 1
ATOM 1548 O O . ALA A 1 191 ? 7.358 -3.571 -31.649 1.00 59.16 191 ALA A O 1
ATOM 1549 N N . ALA A 1 192 ? 7.320 -5.816 -31.614 1.00 54.59 192 ALA A N 1
ATOM 1550 C CA . ALA A 1 192 ? 7.995 -5.981 -32.903 1.00 54.59 192 ALA A CA 1
ATOM 1551 C C . ALA A 1 192 ? 7.147 -5.460 -34.082 1.00 54.59 192 ALA A C 1
ATOM 1553 O O . ALA A 1 192 ? 7.686 -4.848 -35.000 1.00 54.59 192 ALA A O 1
ATOM 1554 N N . ALA A 1 193 ? 5.820 -5.634 -34.030 1.00 52.78 193 ALA A N 1
ATOM 1555 C CA . ALA A 1 193 ? 4.903 -5.122 -35.050 1.00 52.78 193 ALA A CA 1
ATOM 1556 C C . ALA A 1 193 ? 4.754 -3.588 -34.999 1.00 52.78 193 ALA A C 1
ATOM 1558 O O . ALA A 1 193 ? 4.681 -2.944 -36.043 1.00 52.78 193 ALA A O 1
ATOM 1559 N N . LYS A 1 194 ? 4.768 -2.985 -33.800 1.00 53.38 194 LYS A N 1
ATOM 1560 C CA . LYS A 1 194 ? 4.707 -1.519 -33.631 1.00 53.38 194 LYS A CA 1
ATOM 1561 C C . LYS A 1 194 ? 5.965 -0.812 -34.141 1.00 53.38 194 LYS A C 1
ATOM 1563 O O . LYS A 1 194 ? 5.855 0.229 -34.781 1.00 53.38 194 LYS A O 1
ATOM 1568 N N . ASN A 1 195 ? 7.142 -1.404 -33.932 1.00 48.50 195 ASN A N 1
ATOM 1569 C CA . ASN A 1 195 ? 8.404 -0.860 -34.446 1.00 48.50 195 ASN A CA 1
ATOM 1570 C C . ASN A 1 195 ? 8.601 -1.070 -35.956 1.00 48.50 195 ASN A C 1
ATOM 1572 O O . ASN A 1 195 ? 9.416 -0.380 -36.560 1.00 48.50 195 ASN A O 1
ATOM 1576 N N . GLY A 1 196 ? 7.851 -1.988 -36.576 1.00 44.66 196 GLY A N 1
ATOM 1577 C CA . GLY A 1 196 ? 7.861 -2.208 -38.024 1.00 44.66 196 GLY A CA 1
ATOM 1578 C C . GLY A 1 196 ? 7.000 -1.228 -38.830 1.00 44.66 196 GLY A C 1
ATOM 1579 O O . GLY A 1 196 ? 7.058 -1.262 -40.054 1.00 44.66 196 GLY A O 1
ATOM 1580 N N . ASN A 1 197 ? 6.215 -0.356 -38.180 1.00 42.50 197 ASN A N 1
ATOM 1581 C CA . ASN A 1 197 ? 5.190 0.455 -38.853 1.00 42.50 197 ASN A CA 1
ATOM 1582 C C . ASN A 1 197 ? 5.343 1.974 -38.645 1.00 42.50 197 ASN A C 1
ATOM 1584 O O . ASN A 1 197 ? 4.363 2.716 -38.643 1.00 42.50 197 ASN A O 1
ATOM 1588 N N . GLY A 1 198 ? 6.583 2.444 -38.483 1.00 40.28 198 GLY A N 1
ATOM 1589 C CA . GLY A 1 198 ? 6.922 3.870 -38.389 1.00 40.28 198 GLY A CA 1
ATOM 1590 C C . GLY A 1 198 ? 6.977 4.617 -39.727 1.00 40.28 198 GLY A C 1
ATOM 1591 O O . GLY A 1 198 ? 7.258 5.809 -39.733 1.00 40.28 198 GLY A O 1
ATOM 1592 N N . ASN A 1 199 ? 6.707 3.956 -40.857 1.00 41.00 199 ASN A N 1
ATOM 1593 C CA . ASN A 1 199 ? 6.650 4.607 -42.166 1.00 41.00 199 ASN A CA 1
ATOM 1594 C C . ASN A 1 199 ? 5.297 4.342 -42.830 1.00 41.00 199 ASN A C 1
ATOM 1596 O O . ASN A 1 199 ? 5.206 3.679 -43.861 1.00 41.00 199 ASN A O 1
ATOM 1600 N N . ASN A 1 200 ? 4.227 4.862 -42.224 1.00 45.19 200 ASN A N 1
ATOM 1601 C CA .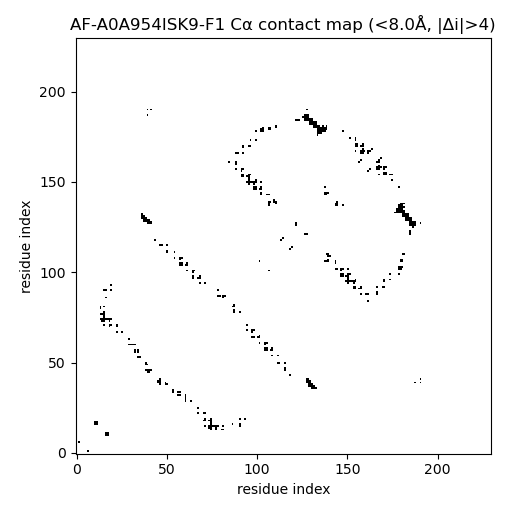 ASN A 1 200 ? 2.915 4.922 -42.863 1.00 45.19 200 ASN A CA 1
ATOM 1602 C C . ASN A 1 200 ? 2.909 6.082 -43.875 1.00 45.19 200 ASN A C 1
ATOM 1604 O O . ASN A 1 200 ? 2.193 7.067 -43.726 1.00 45.19 200 ASN A O 1
ATOM 1608 N N . ASN A 1 201 ? 3.789 5.983 -44.873 1.00 43.41 201 ASN A N 1
ATOM 1609 C CA . ASN A 1 201 ? 3.841 6.885 -46.008 1.00 43.41 201 ASN A CA 1
ATOM 1610 C C . ASN A 1 201 ? 3.125 6.158 -47.160 1.00 43.41 201 ASN A C 1
ATOM 1612 O O . ASN A 1 201 ? 3.714 5.244 -47.747 1.00 43.41 201 ASN A O 1
ATOM 1616 N N . PRO A 1 202 ? 1.857 6.490 -47.477 1.00 47.28 202 PRO A N 1
ATOM 1617 C CA . PRO A 1 202 ? 1.065 5.757 -48.473 1.00 47.28 202 PRO A CA 1
ATOM 1618 C C . PRO A 1 202 ? 1.708 5.740 -49.873 1.00 47.28 202 PRO A C 1
ATOM 1620 O O . PRO A 1 202 ? 1.406 4.865 -50.680 1.00 47.28 202 PRO A O 1
ATOM 1623 N N . ASN A 1 203 ? 2.668 6.634 -50.130 1.00 52.00 203 ASN A N 1
ATOM 1624 C CA . ASN A 1 203 ? 3.424 6.690 -51.380 1.00 52.00 203 ASN A CA 1
ATOM 1625 C C . ASN A 1 203 ? 4.469 5.572 -51.547 1.00 52.00 203 ASN A C 1
ATOM 1627 O O . ASN A 1 203 ? 4.818 5.256 -52.681 1.00 52.00 203 ASN A O 1
ATOM 1631 N N . LEU A 1 204 ? 4.981 4.947 -50.476 1.00 51.38 204 LEU A N 1
ATOM 1632 C CA . LEU A 1 204 ? 6.057 3.950 -50.621 1.00 51.38 204 LEU A CA 1
ATOM 1633 C C . LEU A 1 204 ? 5.537 2.587 -51.110 1.00 51.38 204 LEU A C 1
ATOM 1635 O O . LEU A 1 204 ? 6.215 1.917 -51.888 1.00 51.38 204 LEU A O 1
ATOM 1639 N N . LEU A 1 205 ? 4.314 2.203 -50.721 1.00 53.12 205 LEU A N 1
ATOM 1640 C CA . LEU A 1 205 ? 3.642 1.032 -51.298 1.00 53.12 205 LEU A CA 1
ATOM 1641 C C . LEU A 1 205 ? 3.307 1.250 -52.778 1.00 53.12 205 LEU A C 1
ATOM 1643 O O . LEU A 1 205 ? 3.517 0.343 -53.579 1.00 53.12 205 LEU A O 1
ATOM 1647 N N . GLN A 1 206 ? 2.859 2.453 -53.150 1.00 54.53 206 GLN A N 1
ATOM 1648 C CA . GLN A 1 206 ? 2.550 2.786 -54.544 1.00 54.53 206 GLN A CA 1
ATOM 1649 C C . GLN A 1 206 ? 3.802 2.770 -55.431 1.00 54.53 206 GLN A C 1
ATOM 1651 O O . GLN A 1 206 ? 3.770 2.195 -56.516 1.00 54.53 206 GLN A O 1
ATOM 1656 N N . LEU A 1 207 ? 4.929 3.302 -54.945 1.00 55.28 207 LEU A N 1
ATOM 1657 C CA . LEU A 1 207 ? 6.218 3.241 -55.646 1.00 55.28 207 LEU A CA 1
ATOM 1658 C C . LEU A 1 207 ? 6.708 1.794 -55.823 1.00 55.28 207 LEU A C 1
ATOM 1660 O O . LEU A 1 207 ? 7.141 1.416 -56.910 1.00 55.28 207 LEU A O 1
ATOM 1664 N N . ALA A 1 208 ? 6.574 0.952 -54.793 1.00 60.34 208 ALA A N 1
ATOM 1665 C CA . ALA A 1 208 ? 6.947 -0.460 -54.875 1.00 60.34 208 ALA A CA 1
ATOM 1666 C C . ALA A 1 208 ? 6.033 -1.265 -55.824 1.00 60.34 208 ALA A C 1
ATOM 1668 O O . ALA A 1 208 ? 6.492 -2.186 -56.508 1.00 60.34 208 ALA A O 1
ATOM 1669 N N . GLU A 1 209 ? 4.743 -0.928 -55.898 1.00 62.72 209 GLU A N 1
ATOM 1670 C CA . GLU A 1 209 ? 3.804 -1.517 -56.859 1.00 62.72 209 GLU A CA 1
ATOM 1671 C C . GLU A 1 209 ? 4.071 -1.055 -58.299 1.00 62.72 209 GLU A C 1
ATOM 1673 O O . GLU A 1 209 ? 4.022 -1.873 -59.225 1.00 62.72 209 GLU A O 1
ATOM 1678 N N . GLU A 1 210 ? 4.419 0.218 -58.506 1.00 66.12 210 GLU A N 1
ATOM 1679 C CA . GLU A 1 210 ? 4.816 0.749 -59.813 1.00 66.12 210 GLU A CA 1
ATOM 1680 C C . GLU A 1 210 ? 6.132 0.145 -60.315 1.00 66.12 210 GLU A C 1
ATOM 1682 O O . GLU A 1 210 ? 6.235 -0.220 -61.491 1.00 66.12 210 GLU A O 1
ATOM 1687 N N . GLU A 1 211 ? 7.128 -0.026 -59.443 1.00 69.50 211 GLU A N 1
ATOM 1688 C CA . GLU A 1 211 ? 8.389 -0.683 -59.795 1.00 69.50 211 GLU A CA 1
ATOM 1689 C C . GLU A 1 211 ? 8.186 -2.159 -60.147 1.00 69.50 211 GLU A C 1
ATOM 1691 O O . GLU A 1 211 ? 8.726 -2.636 -61.152 1.00 69.50 211 GLU A O 1
ATOM 1696 N N . LYS A 1 212 ? 7.339 -2.878 -59.396 1.00 73.19 212 LYS A N 1
ATOM 1697 C CA . LYS A 1 212 ? 6.959 -4.261 -59.725 1.00 73.19 212 LYS A CA 1
ATOM 1698 C C . LYS A 1 212 ? 6.219 -4.351 -61.058 1.00 73.19 212 LYS A C 1
ATOM 1700 O O . LYS A 1 212 ? 6.510 -5.253 -61.847 1.00 73.19 212 LYS A O 1
ATOM 1705 N N . LYS A 1 213 ? 5.310 -3.414 -61.357 1.00 74.81 213 LYS A N 1
ATOM 1706 C CA . LYS A 1 213 ? 4.639 -3.336 -62.667 1.00 74.81 213 LYS A CA 1
ATOM 1707 C C . LYS A 1 213 ? 5.631 -3.067 -63.797 1.00 74.81 213 LYS A C 1
ATOM 1709 O O . LYS A 1 213 ? 5.586 -3.771 -64.806 1.00 74.81 213 LYS A O 1
ATOM 1714 N N . LYS A 1 214 ? 6.569 -2.129 -63.626 1.00 75.25 214 LYS A N 1
ATOM 1715 C CA . LYS A 1 214 ? 7.624 -1.843 -64.618 1.00 75.25 214 LYS A CA 1
ATOM 1716 C C . LYS A 1 214 ? 8.548 -3.043 -64.840 1.00 75.25 214 LYS A C 1
ATOM 1718 O O . LYS A 1 214 ? 8.892 -3.343 -65.983 1.00 75.25 214 LYS A O 1
ATOM 1723 N N . GLN A 1 215 ? 8.918 -3.770 -63.784 1.00 72.00 215 GLN A N 1
ATOM 1724 C CA . GLN A 1 215 ? 9.715 -4.995 -63.908 1.00 72.00 215 GLN A CA 1
ATOM 1725 C C . GLN A 1 215 ? 8.949 -6.127 -64.602 1.00 72.00 215 GLN A C 1
ATOM 1727 O O . GLN A 1 215 ? 9.521 -6.810 -65.452 1.00 72.00 215 GLN A O 1
ATOM 1732 N N . MET A 1 216 ? 7.661 -6.315 -64.297 1.00 72.19 216 MET A N 1
ATOM 1733 C CA . MET A 1 216 ? 6.826 -7.296 -64.999 1.00 72.19 216 MET A CA 1
ATOM 1734 C C . MET A 1 216 ? 6.664 -6.948 -66.480 1.00 72.19 216 MET A C 1
ATOM 1736 O O . MET A 1 216 ? 6.825 -7.825 -67.326 1.00 72.19 216 MET A O 1
ATOM 1740 N N . GLN A 1 217 ? 6.437 -5.676 -66.814 1.00 72.19 217 GLN A N 1
ATOM 1741 C CA . GLN A 1 217 ? 6.342 -5.227 -68.205 1.00 72.19 217 GLN A CA 1
ATOM 1742 C C . GLN A 1 217 ? 7.658 -5.418 -68.970 1.00 72.19 217 GLN A C 1
ATOM 1744 O O . GLN A 1 217 ? 7.630 -5.908 -70.098 1.00 72.19 217 GLN A O 1
ATOM 1749 N N . LYS A 1 218 ? 8.814 -5.128 -68.352 1.00 72.81 218 LYS A N 1
ATOM 1750 C CA . LYS A 1 218 ?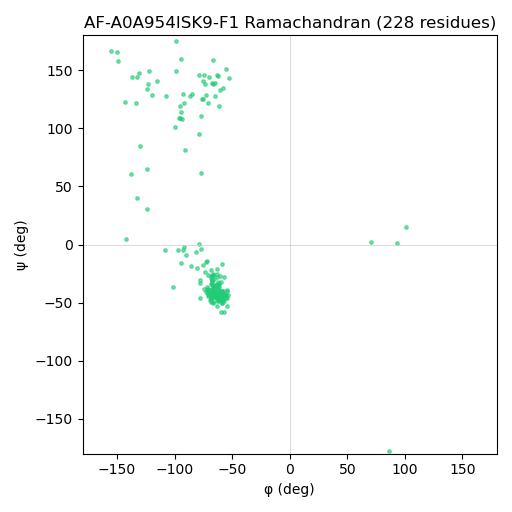 10.129 -5.419 -68.951 1.00 72.81 218 LYS A CA 1
ATOM 1751 C C . LYS A 1 218 ? 10.322 -6.917 -69.203 1.00 72.81 218 LYS A C 1
ATOM 1753 O O . LYS A 1 218 ? 10.649 -7.292 -70.324 1.00 72.81 218 LYS A O 1
ATOM 1758 N N . LYS A 1 219 ? 10.019 -7.777 -68.223 1.00 69.38 219 LYS A N 1
ATOM 1759 C CA . LYS A 1 219 ? 10.118 -9.243 -68.373 1.00 69.38 219 LYS A CA 1
ATOM 1760 C C . LYS A 1 219 ? 9.173 -9.798 -69.445 1.00 69.38 219 LYS A C 1
ATOM 1762 O O . LYS A 1 219 ? 9.531 -10.732 -70.160 1.00 69.38 219 LYS A O 1
ATOM 1767 N N . MET A 1 220 ? 7.973 -9.231 -69.586 1.00 64.50 220 MET A N 1
ATOM 1768 C CA . MET A 1 220 ? 7.026 -9.617 -70.640 1.00 64.50 220 MET A CA 1
ATOM 1769 C C . MET A 1 220 ? 7.477 -9.152 -72.031 1.00 64.50 220 MET A C 1
ATOM 1771 O O . MET A 1 220 ? 7.321 -9.895 -73.000 1.00 64.50 220 MET A O 1
ATOM 1775 N N . ALA A 1 221 ? 8.067 -7.958 -72.141 1.00 64.50 221 ALA A N 1
ATOM 1776 C CA . ALA A 1 221 ? 8.635 -7.456 -73.392 1.00 64.50 221 ALA A CA 1
ATOM 1777 C C . ALA A 1 221 ? 9.872 -8.258 -73.835 1.00 64.50 221 ALA A C 1
ATOM 1779 O O . ALA A 1 221 ? 10.065 -8.484 -75.026 1.00 64.50 221 ALA A O 1
ATOM 1780 N N . GLU A 1 222 ? 10.673 -8.731 -72.882 1.00 60.16 222 GLU A N 1
ATOM 1781 C CA . GLU A 1 222 ? 11.866 -9.547 -73.121 1.00 60.16 222 GLU A CA 1
ATOM 1782 C C . GLU A 1 222 ? 11.500 -10.977 -73.557 1.00 60.16 222 GLU A C 1
ATOM 1784 O O . GLU A 1 222 ? 12.039 -11.475 -74.544 1.00 60.16 222 GLU A O 1
ATOM 1789 N N . LYS A 1 223 ? 10.472 -11.590 -72.944 1.00 59.72 223 LYS A N 1
ATOM 1790 C CA . LYS A 1 223 ? 9.915 -12.883 -73.395 1.00 59.72 223 LYS A CA 1
ATOM 1791 C C . LYS A 1 223 ? 9.336 -12.843 -74.813 1.00 59.72 223 LYS A C 1
ATOM 1793 O O . LYS A 1 223 ? 9.436 -13.833 -75.527 1.00 59.72 223 LYS A O 1
ATOM 1798 N N . LYS A 1 224 ? 8.752 -11.717 -75.243 1.00 57.66 224 LYS A N 1
ATOM 1799 C CA . LYS A 1 224 ? 8.224 -11.550 -76.613 1.00 57.66 224 LYS A CA 1
ATOM 1800 C C . LYS A 1 224 ? 9.311 -11.407 -77.688 1.00 57.66 224 LYS A C 1
ATOM 1802 O O . LYS A 1 224 ? 8.991 -11.509 -78.867 1.00 57.66 224 LYS A O 1
ATOM 1807 N N . ARG A 1 225 ? 10.570 -11.144 -77.313 1.00 58.19 225 ARG A N 1
ATOM 1808 C CA . ARG A 1 225 ? 11.681 -10.914 -78.256 1.00 58.19 225 ARG A CA 1
ATOM 1809 C C . ARG A 1 225 ? 12.476 -12.170 -78.613 1.00 58.19 225 ARG A C 1
ATOM 1811 O O . ARG A 1 225 ? 13.334 -12.093 -79.488 1.00 58.19 225 ARG A O 1
ATOM 1818 N N . VAL A 1 226 ? 12.180 -13.314 -78.000 1.00 58.16 226 VAL A N 1
ATOM 1819 C CA . VAL A 1 226 ? 12.793 -14.590 -78.385 1.00 58.16 226 VAL A CA 1
ATOM 1820 C C . VAL A 1 226 ? 12.079 -15.104 -79.637 1.00 58.16 226 VAL A C 1
ATOM 1822 O O . VAL A 1 226 ? 10.999 -15.687 -79.555 1.00 58.16 226 VAL A O 1
ATOM 1825 N N . LYS A 1 227 ? 12.648 -14.815 -80.812 1.00 61.69 227 LYS A N 1
ATOM 1826 C CA . LYS A 1 227 ? 12.200 -15.404 -82.081 1.00 61.69 227 LYS A CA 1
ATOM 1827 C C . LYS A 1 227 ? 12.566 -16.899 -82.104 1.00 61.69 227 LYS A C 1
ATOM 1829 O O . LYS A 1 227 ? 13.631 -17.242 -81.592 1.00 61.69 227 LYS A O 1
ATOM 1834 N N . PRO A 1 228 ? 11.732 -17.778 -82.686 1.00 54.66 228 PRO A N 1
ATOM 1835 C CA . PRO A 1 228 ? 12.091 -19.183 -82.858 1.00 54.66 228 PRO A CA 1
ATOM 1836 C C . PRO A 1 228 ? 13.275 -19.305 -83.824 1.00 54.66 228 PRO A C 1
ATOM 1838 O O . PRO A 1 228 ? 13.308 -18.600 -84.835 1.00 54.66 228 PRO A O 1
ATOM 1841 N N . ASN A 1 229 ? 14.226 -20.188 -83.516 1.00 56.22 229 ASN A N 1
ATOM 1842 C CA . ASN A 1 229 ? 15.271 -20.573 -84.463 1.00 56.22 229 ASN A CA 1
ATOM 1843 C C . ASN A 1 229 ? 14.622 -21.300 -85.653 1.00 56.22 229 ASN A C 1
ATOM 1845 O O . ASN A 1 229 ? 13.833 -22.224 -85.443 1.00 56.22 229 ASN A O 1
ATOM 1849 N N . LEU A 1 230 ? 14.939 -20.826 -86.861 1.00 44.06 230 LEU A N 1
ATOM 1850 C CA . LEU A 1 230 ? 14.708 -21.507 -88.139 1.00 44.06 230 LEU A CA 1
ATOM 1851 C C . LEU A 1 230 ? 15.643 -22.7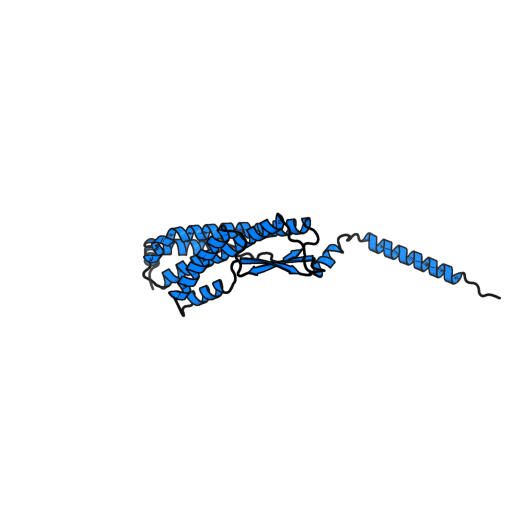11 -88.273 1.00 44.06 230 LEU A C 1
ATOM 1853 O O . LEU A 1 230 ? 16.815 -22.573 -87.849 1.00 44.06 230 LEU A O 1
#

Foldseek 3Di:
DDDPVVVVVVCVVALLSVLLVVLVVLCVVQDDDDQDFKAFPQDLVRRLVVLVVRLVVLVVNLVSLVVSLVSNVRRPVRLVVDPDLVSNLSSLLSNLLSLLSNLQSQQSNQVSVCCSVPPDDDPDPQFGMKGKDADLDRHRDDVSVVSNVSSCVSLVCSCVVPPPDPSVVSSVVSVVTHSHIDMDTDHDPVSVVVVVPPPPPVVVVVVVVVVVVVVVVVVVVVVVPDDDDD

Secondary structure (DSSP, 8-state):
---HHHHHHHHHT-HHHHHHHHHHHHHTT-PPP----EEE-SSHHHHHHHHHHHHHHHHHHHHHHHHHHHHHHTTGGGSTT--SHHHHHHHHHHHHHHHHHHHHHHHHHHHHHHHHHSPPPP-STT--EEEEEEESS--SHHHHHHHHHHHHHHHHHHHHHSTTSHHHHHHHHHHHS-SEEEEEEE--HHHHHHHT-S---HHHHHHHHHHHHHHHHHHHHHHTT-PPP-

Radius of gyration: 29.54 Å; Cα contacts (8 Å, |Δi|>4): 273; chains: 1; bounding box: 53×35×112 Å

Nearest PDB structures (foldseek):
  8qah-assembly1_A  TM=4.002E-01  e=3.652E+00  synthetic construct
  8qah-assembly2_B  TM=3.422E-01  e=3.847E+00  synthetic construct

pLDDT: mean 86.27, std 14.91, range [40.28, 98.25]

Solvent-accessible surface area (backbone atoms only — not comparable to full-atom values): 12519 Å² total; per-residue (Å²): 139,81,63,68,66,64,53,53,54,60,29,70,76,34,52,28,54,40,27,45,53,54,42,57,61,54,46,78,78,52,75,85,77,83,79,77,44,71,41,62,38,91,43,71,68,55,29,38,50,54,44,54,62,50,39,53,64,38,53,58,46,25,54,52,32,48,52,44,44,54,48,40,54,75,8,53,85,39,44,82,75,49,86,48,66,68,61,40,41,50,44,33,42,51,53,10,48,37,26,37,52,27,13,36,34,46,17,48,48,40,49,46,50,47,42,56,76,58,64,81,78,82,84,58,91,75,46,44,24,42,32,58,42,76,22,86,55,60,46,47,52,72,67,27,43,51,35,35,48,51,11,49,57,26,21,50,47,25,31,73,77,36,63,96,37,76,61,13,56,52,28,52,57,54,66,70,48,54,51,15,53,41,84,41,79,39,65,54,74,64,57,57,55,60,69,69,58,82,73,87,50,79,64,58,60,52,52,53,50,50,52,50,49,53,51,49,52,50,54,54,56,55,62,71,65,67,72,82,86,130